Protein AF-A0A250JCF7-F1 (afdb_monomer_lite)

Structure (mmCIF, N/CA/C/O backbone):
data_AF-A0A250JCF7-F1
#
_entry.id   AF-A0A250JCF7-F1
#
loo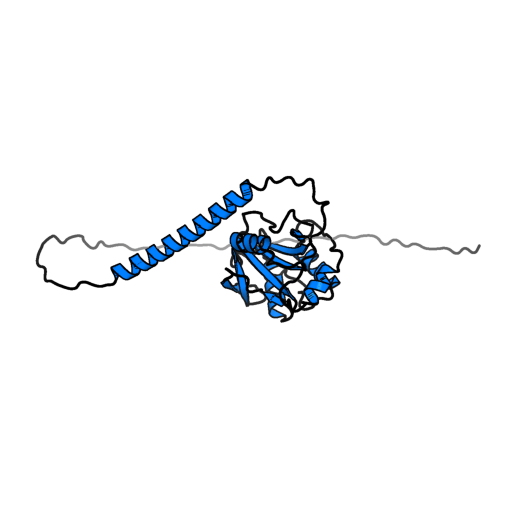p_
_atom_site.group_PDB
_atom_site.id
_atom_site.type_symbol
_atom_site.label_atom_id
_atom_site.label_alt_id
_atom_site.label_comp_id
_atom_site.label_asym_id
_atom_site.label_entity_id
_atom_site.label_seq_id
_atom_site.pdbx_PDB_ins_code
_atom_site.Cartn_x
_atom_site.Cartn_y
_atom_site.Cartn_z
_atom_site.occupancy
_atom_site.B_iso_or_equiv
_atom_site.auth_seq_id
_atom_site.auth_comp_id
_atom_site.auth_asym_id
_atom_site.auth_atom_id
_atom_site.pdbx_PDB_model_num
ATOM 1 N N . MET A 1 1 ? 37.043 -52.535 3.363 1.00 45.44 1 MET A N 1
ATOM 2 C CA . MET A 1 1 ? 38.339 -52.486 2.660 1.00 45.44 1 MET A CA 1
ATOM 3 C C . MET A 1 1 ? 38.102 -52.871 1.211 1.00 45.44 1 MET A C 1
ATOM 5 O O . MET A 1 1 ? 37.826 -54.030 0.955 1.00 45.44 1 MET A O 1
ATOM 9 N N . SER A 1 2 ? 38.122 -51.908 0.294 1.00 44.38 2 SER A N 1
ATOM 10 C CA . SER A 1 2 ? 38.582 -52.119 -1.080 1.00 44.38 2 SER A CA 1
ATOM 11 C C . SER A 1 2 ? 38.851 -50.748 -1.690 1.00 44.38 2 SER A C 1
ATOM 13 O O . SER A 1 2 ? 38.083 -49.809 -1.490 1.00 44.38 2 SER A O 1
ATOM 15 N N . VAL A 1 3 ? 40.012 -50.649 -2.314 1.00 49.66 3 VAL A N 1
ATOM 16 C CA . VAL A 1 3 ? 40.696 -49.454 -2.807 1.00 49.66 3 VAL A CA 1
ATOM 17 C C . VAL A 1 3 ? 40.693 -49.461 -4.336 1.00 49.66 3 VAL A C 1
ATOM 19 O O . VAL A 1 3 ? 40.651 -50.527 -4.942 1.00 49.66 3 VAL A O 1
ATOM 22 N N . GLY A 1 4 ? 40.794 -48.278 -4.943 1.00 37.28 4 GLY A N 1
ATOM 23 C CA . GLY A 1 4 ? 41.033 -48.079 -6.379 1.00 37.28 4 GLY A CA 1
ATOM 24 C C . GLY A 1 4 ? 40.466 -46.725 -6.819 1.00 37.28 4 GLY A C 1
ATOM 25 O O . GLY A 1 4 ? 39.266 -46.630 -7.027 1.00 37.28 4 GLY A O 1
ATOM 26 N N . SER A 1 5 ? 41.160 -45.587 -6.717 1.00 41.28 5 SER A N 1
ATOM 27 C CA . SER A 1 5 ? 42.430 -45.125 -7.319 1.00 41.28 5 SER A CA 1
ATOM 28 C C . SER A 1 5 ? 42.268 -44.462 -8.696 1.00 41.28 5 SER A C 1
ATOM 30 O O . SER A 1 5 ? 41.844 -45.101 -9.651 1.00 41.28 5 SER A O 1
ATOM 32 N N . THR A 1 6 ? 42.778 -43.218 -8.759 1.00 40.53 6 THR A N 1
ATOM 33 C CA . THR A 1 6 ? 43.274 -42.432 -9.921 1.00 40.53 6 THR A CA 1
ATOM 34 C C . THR A 1 6 ? 42.229 -41.877 -10.907 1.00 40.53 6 THR A C 1
ATOM 36 O O . THR A 1 6 ? 41.232 -42.521 -11.171 1.00 40.53 6 THR A O 1
ATOM 39 N N . SER A 1 7 ? 42.342 -40.675 -11.486 1.00 40.56 7 SER A N 1
ATOM 40 C CA . SER A 1 7 ? 43.455 -39.720 -11.622 1.00 40.56 7 SER A CA 1
ATOM 41 C C . SER A 1 7 ? 42.943 -38.316 -11.984 1.00 40.56 7 SER A C 1
ATOM 43 O O . SER A 1 7 ? 41.958 -38.152 -12.696 1.00 40.56 7 SER A O 1
ATOM 45 N N . SER A 1 8 ? 43.702 -37.318 -11.542 1.00 43.53 8 SER A N 1
ATOM 46 C CA . SER A 1 8 ? 43.721 -35.910 -11.946 1.00 43.53 8 SER A CA 1
ATOM 47 C C . SER A 1 8 ? 44.119 -35.678 -13.411 1.00 43.53 8 SER A C 1
ATOM 49 O O . SER A 1 8 ? 44.991 -36.377 -13.922 1.00 43.53 8 SER A O 1
ATOM 51 N N . SER A 1 9 ? 43.628 -34.595 -14.025 1.00 41.66 9 SER A N 1
ATOM 52 C CA . SER A 1 9 ? 44.404 -33.842 -15.021 1.00 41.66 9 SER A CA 1
ATOM 53 C C . SER A 1 9 ? 44.064 -32.346 -15.003 1.00 41.66 9 SER A C 1
ATOM 55 O O . SER A 1 9 ? 42.912 -31.922 -15.006 1.00 41.66 9 SER A O 1
ATOM 57 N N . SER A 1 10 ? 45.139 -31.573 -14.914 1.00 45.44 10 SER A N 1
ATOM 58 C CA . SER A 1 10 ? 45.292 -30.131 -15.071 1.00 45.44 10 SER A CA 1
ATOM 59 C C . SER A 1 10 ? 45.278 -29.722 -16.547 1.00 45.44 10 SER A C 1
ATOM 61 O O . SER A 1 10 ? 45.826 -30.443 -17.378 1.00 45.44 10 SER A O 1
ATOM 63 N N . GLY A 1 11 ? 44.773 -28.526 -16.858 1.00 33.75 11 GLY A N 1
ATOM 64 C CA . GLY A 1 11 ? 44.893 -27.906 -18.180 1.00 33.75 11 GLY A CA 1
ATOM 65 C C . GLY A 1 11 ? 44.927 -26.383 -18.075 1.00 33.75 11 GLY A C 1
ATOM 66 O O . GLY A 1 11 ? 43.972 -25.760 -17.624 1.00 33.75 11 GLY A O 1
ATOM 67 N N . SER A 1 12 ? 46.071 -25.818 -18.444 1.00 35.22 12 SER A N 1
ATOM 68 C CA . SER A 1 12 ? 46.505 -24.438 -18.244 1.00 35.22 12 SER A CA 1
ATOM 69 C C . SER A 1 12 ? 46.069 -23.473 -19.359 1.00 35.22 12 SER A C 1
ATOM 71 O O . SER A 1 12 ? 45.899 -23.879 -20.501 1.00 35.22 12 SER A O 1
ATOM 73 N N . SER A 1 13 ? 46.051 -22.177 -19.012 1.00 38.53 13 SER A N 1
ATOM 74 C CA . SER A 1 13 ? 46.540 -21.016 -19.793 1.00 38.53 13 SER A CA 1
ATOM 75 C C . SER A 1 13 ? 46.025 -20.759 -21.221 1.00 38.53 13 SER A C 1
ATOM 77 O O . SER A 1 13 ? 46.294 -21.526 -22.137 1.00 38.53 13 SER A O 1
ATOM 79 N N . SER A 1 14 ? 45.557 -19.536 -21.494 1.00 36.50 14 SER A N 1
ATOM 80 C CA . SER A 1 14 ? 46.408 -18.480 -22.085 1.00 36.50 14 SER A CA 1
ATOM 81 C C . SER A 1 14 ? 45.616 -17.267 -22.593 1.00 36.50 14 SER A C 1
ATOM 83 O O . SER A 1 14 ? 44.440 -17.320 -22.936 1.00 36.50 14 SER A O 1
ATOM 85 N N . SER A 1 15 ? 46.328 -16.150 -22.559 1.00 39.66 15 SER A N 1
ATOM 86 C CA . SER A 1 15 ? 45.971 -14.762 -22.816 1.00 39.66 15 SER A CA 1
ATOM 87 C C . SER A 1 15 ? 46.014 -14.397 -24.302 1.00 39.66 15 SER A C 1
ATOM 89 O O . SER A 1 15 ? 46.805 -14.968 -25.045 1.00 39.66 15 SER A O 1
ATOM 91 N N . SER A 1 16 ? 45.293 -13.343 -24.701 1.00 39.59 16 SER A N 1
ATOM 92 C CA . SER A 1 16 ? 45.690 -12.317 -25.697 1.00 39.59 16 SER A CA 1
ATOM 93 C C . SER A 1 16 ? 44.461 -11.486 -26.104 1.00 39.59 16 SER A C 1
ATOM 95 O O . SER A 1 16 ? 43.344 -11.969 -26.003 1.00 39.59 16 SER A O 1
ATOM 97 N N . ARG A 1 17 ? 44.522 -10.267 -26.641 1.00 38.97 17 ARG A N 1
ATOM 98 C CA . ARG A 1 17 ? 45.371 -9.064 -26.536 1.00 38.97 17 ARG A CA 1
ATOM 99 C C . ARG A 1 17 ? 44.756 -8.107 -27.580 1.00 38.97 17 ARG A C 1
ATOM 101 O O . ARG A 1 17 ? 44.517 -8.563 -28.689 1.00 38.97 17 ARG A O 1
ATOM 108 N N . SER A 1 18 ? 44.631 -6.810 -27.263 1.00 38.59 18 SER A N 1
ATOM 109 C CA . SER A 1 18 ? 44.656 -5.647 -28.196 1.00 38.59 18 SER A CA 1
ATOM 110 C C . SER A 1 18 ? 43.599 -5.563 -29.327 1.00 38.59 18 SER A C 1
ATOM 112 O O . SER A 1 18 ? 43.385 -6.491 -30.087 1.00 38.59 18 SER A O 1
ATOM 114 N N . SER A 1 19 ? 42.973 -4.418 -29.604 1.00 38.09 19 SER A N 1
ATOM 115 C CA . SER A 1 19 ? 43.649 -3.246 -30.178 1.00 38.09 19 SER A CA 1
ATOM 116 C C . SER A 1 19 ? 42.694 -2.051 -30.359 1.00 38.09 19 SER A C 1
ATOM 118 O O . SER A 1 19 ? 41.476 -2.175 -30.412 1.00 38.09 19 SER A O 1
ATOM 120 N N . SER A 1 20 ? 43.334 -0.890 -30.404 1.00 38.31 20 SER A N 1
ATOM 121 C CA . SER A 1 20 ? 42.888 0.499 -30.506 1.00 38.31 20 SER A CA 1
ATOM 122 C C . SER A 1 20 ? 42.557 0.990 -31.925 1.00 38.31 20 SER A C 1
ATOM 124 O O . SER A 1 20 ? 42.927 0.339 -32.899 1.00 38.31 20 SER A O 1
ATOM 126 N N . SER A 1 21 ? 42.072 2.246 -31.980 1.00 37.22 21 SER A N 1
ATOM 127 C CA . SER A 1 21 ? 42.149 3.273 -33.056 1.00 37.22 21 SER A CA 1
ATOM 128 C C . SER A 1 21 ? 40.811 3.572 -33.755 1.00 37.22 21 SER A C 1
ATOM 130 O O . SER A 1 21 ? 39.986 2.683 -33.880 1.00 37.22 21 SER A O 1
ATOM 132 N N . SER A 1 22 ? 40.503 4.757 -34.292 1.00 39.59 22 SER A N 1
ATOM 133 C CA . SER A 1 22 ? 40.878 6.174 -34.098 1.00 39.59 22 SER A CA 1
ATOM 134 C C . SER A 1 22 ? 40.084 6.989 -35.147 1.00 39.59 22 SER A C 1
ATOM 136 O O . SER A 1 22 ? 39.745 6.426 -36.184 1.00 39.59 22 SER A O 1
ATOM 138 N N . SER A 1 23 ? 39.942 8.309 -34.940 1.00 36.72 23 SER A N 1
ATOM 139 C CA . SER A 1 23 ? 39.652 9.349 -35.966 1.00 36.72 23 SER A CA 1
ATOM 140 C C . SER A 1 23 ? 38.172 9.486 -36.399 1.00 36.72 23 SER A C 1
ATOM 142 O O . SER A 1 23 ? 37.486 8.495 -36.589 1.00 36.72 23 SER A O 1
ATOM 144 N N . SER A 1 24 ? 37.575 10.686 -36.492 1.00 40.56 24 SER A N 1
ATOM 145 C CA . SER A 1 24 ? 37.993 11.789 -37.375 1.00 40.56 24 SER A CA 1
ATOM 146 C C . SER A 1 24 ? 37.543 13.192 -36.921 1.00 40.56 24 SER A C 1
ATOM 148 O O . SER A 1 24 ? 36.503 13.371 -36.293 1.00 40.56 24 SER A O 1
ATOM 150 N N . ARG A 1 25 ? 38.361 14.179 -37.312 1.00 41.50 25 ARG A N 1
ATOM 151 C CA . ARG A 1 25 ? 38.185 15.644 -37.290 1.00 41.50 25 ARG A CA 1
ATOM 152 C C . ARG A 1 25 ? 37.453 16.166 -38.546 1.00 41.50 25 ARG A C 1
ATOM 154 O O . ARG A 1 25 ? 37.553 15.541 -39.596 1.00 41.50 25 ARG A O 1
ATOM 161 N N . GLY A 1 26 ? 36.905 17.384 -38.442 1.00 31.08 26 GLY A N 1
ATOM 162 C CA . GLY A 1 26 ? 36.641 18.380 -39.510 1.00 31.08 26 GLY A CA 1
ATOM 163 C C . GLY A 1 26 ? 35.775 19.519 -38.929 1.00 31.08 26 GLY A C 1
ATOM 164 O O . GLY A 1 26 ? 34.703 19.216 -38.421 1.00 31.08 26 GLY A O 1
ATOM 165 N N . SER A 1 27 ? 36.262 20.747 -38.664 1.00 38.25 27 SER A N 1
ATOM 166 C CA . SER A 1 27 ? 36.562 21.891 -39.575 1.00 38.25 27 SER A CA 1
ATOM 167 C C . SER A 1 27 ? 35.328 22.314 -40.400 1.00 38.25 27 SER A C 1
ATOM 169 O O . SER A 1 27 ? 34.704 21.435 -40.976 1.00 38.25 27 SER A O 1
ATOM 171 N N . SER A 1 28 ? 34.894 23.572 -40.572 1.00 39.16 28 SER A N 1
ATOM 172 C CA . SER A 1 28 ? 35.384 24.934 -40.264 1.00 39.16 28 SER A CA 1
ATOM 173 C C . SER A 1 28 ? 34.351 25.958 -40.818 1.00 39.16 28 SER A C 1
ATOM 175 O O . SER A 1 28 ? 33.746 25.638 -41.832 1.00 39.16 28 SER A O 1
ATOM 177 N N . GLU A 1 29 ? 34.236 27.158 -40.205 1.00 32.94 29 GLU A N 1
ATOM 178 C CA . GLU A 1 29 ? 33.999 28.504 -40.830 1.00 32.94 29 GLU A CA 1
ATOM 179 C C . GLU A 1 29 ? 32.698 28.770 -41.661 1.00 32.94 29 GLU A C 1
ATOM 181 O O . GLU A 1 29 ? 32.141 27.862 -42.250 1.00 32.94 29 GLU A O 1
ATOM 186 N N . SER A 1 30 ? 32.090 29.964 -41.809 1.00 34.94 30 SER A N 1
ATOM 187 C CA . SER A 1 30 ? 32.339 31.366 -41.406 1.00 34.94 30 SER A CA 1
ATOM 188 C C . SER A 1 30 ? 31.127 32.287 -41.760 1.00 34.94 30 SER A C 1
ATOM 190 O O . SER A 1 30 ? 30.356 32.003 -42.669 1.00 34.94 30 SER A O 1
ATOM 192 N N . SER A 1 31 ? 30.993 33.395 -41.004 1.00 33.34 31 SER A N 1
ATOM 193 C CA . SER A 1 31 ? 30.490 34.768 -41.314 1.00 33.34 31 SER A CA 1
ATOM 194 C C . SER A 1 31 ? 29.290 35.058 -42.258 1.00 33.34 31 SER A C 1
ATOM 196 O O . SER A 1 31 ? 29.349 34.768 -43.443 1.00 33.34 31 SER A O 1
ATOM 198 N N . SER A 1 32 ? 28.337 35.918 -41.848 1.00 35.00 32 SER A N 1
ATOM 199 C CA . SER A 1 32 ? 28.430 37.401 -41.949 1.00 35.00 32 SER A CA 1
ATOM 200 C C . SER A 1 32 ? 27.069 38.147 -41.891 1.00 35.00 32 SER A C 1
ATOM 202 O O . SER A 1 32 ? 26.075 37.713 -42.463 1.00 35.00 32 SER A O 1
ATOM 204 N N . SER A 1 33 ? 27.129 39.362 -41.324 1.00 33.59 33 SER A N 1
ATOM 205 C CA . SER A 1 33 ? 26.489 40.620 -41.778 1.00 33.59 33 SER A CA 1
ATOM 206 C C . SER A 1 33 ? 25.037 41.001 -41.417 1.00 33.59 33 SER A C 1
ATOM 208 O O . SER A 1 33 ? 24.092 40.241 -41.583 1.00 33.59 33 SER A O 1
ATOM 210 N N . GLY A 1 34 ? 24.896 42.284 -41.041 1.00 31.67 34 GLY A N 1
ATOM 211 C CA . GLY A 1 34 ? 23.751 43.142 -41.382 1.00 31.67 34 GLY A CA 1
ATOM 212 C C . GLY A 1 34 ? 22.802 43.462 -40.224 1.00 31.67 34 GLY A C 1
ATOM 213 O O . GLY A 1 34 ? 21.903 42.689 -39.939 1.00 31.67 34 GLY A O 1
ATOM 214 N N . SER A 1 35 ? 23.038 44.521 -39.445 1.00 32.97 35 SER A N 1
ATOM 215 C CA . SER A 1 35 ? 22.604 45.915 -39.702 1.00 32.97 35 SER A CA 1
ATOM 216 C C . SER A 1 35 ? 21.173 46.213 -39.237 1.00 32.97 35 SER A C 1
ATOM 218 O O . SER A 1 35 ? 20.217 45.541 -39.599 1.00 32.97 35 SER A O 1
ATOM 220 N N . GLY A 1 36 ? 21.063 47.231 -38.381 1.00 30.19 36 GLY A N 1
ATOM 221 C CA . GLY A 1 36 ? 19.875 47.536 -37.589 1.00 30.19 36 GLY A CA 1
ATOM 222 C C . GLY A 1 36 ? 18.841 48.450 -38.236 1.00 30.19 36 GLY A C 1
ATOM 223 O O . GLY A 1 36 ? 18.967 48.849 -39.387 1.00 30.19 36 GLY A O 1
ATOM 224 N N . SER A 1 37 ? 17.860 48.862 -37.433 1.00 33.69 37 SER A N 1
ATOM 225 C CA . SER A 1 37 ? 17.430 50.261 -37.324 1.00 33.69 37 SER A CA 1
ATOM 226 C C . SER A 1 37 ? 16.367 50.459 -36.247 1.00 33.69 37 SER A C 1
ATOM 228 O O . SER A 1 37 ? 15.513 49.615 -35.996 1.00 33.69 37 SER A O 1
ATOM 230 N N . LYS A 1 38 ? 16.497 51.626 -35.617 1.00 41.69 38 LYS A N 1
ATOM 231 C CA . LYS A 1 38 ? 15.649 52.263 -34.611 1.00 41.69 38 LYS A CA 1
ATOM 232 C C . LYS A 1 38 ? 14.220 52.469 -35.121 1.00 41.69 38 LYS A C 1
ATOM 234 O O . LYS A 1 38 ? 14.057 52.882 -36.264 1.00 41.69 38 LYS A O 1
ATOM 239 N N . ILE A 1 39 ? 13.229 52.355 -34.234 1.00 37.97 39 ILE A N 1
ATOM 240 C CA . ILE A 1 39 ? 11.952 53.077 -34.354 1.00 37.97 39 ILE A CA 1
ATOM 241 C C . ILE A 1 39 ? 11.600 53.721 -33.006 1.00 37.97 39 ILE A C 1
ATOM 243 O O . ILE A 1 39 ? 11.848 53.173 -31.935 1.00 37.97 39 ILE A O 1
ATOM 247 N N . SER A 1 40 ? 11.109 54.947 -33.145 1.00 37.78 40 SER A N 1
ATOM 248 C CA . SER A 1 40 ? 11.064 56.087 -32.241 1.00 37.78 40 SER A CA 1
ATOM 249 C C . SER A 1 40 ? 10.150 55.990 -31.017 1.00 37.78 40 SER A C 1
ATOM 251 O O . SER A 1 40 ? 9.065 55.414 -31.054 1.00 37.78 40 SER A O 1
ATOM 253 N N . GLN A 1 41 ? 10.576 56.696 -29.965 1.00 36.53 41 GLN A N 1
ATOM 254 C CA . GLN A 1 41 ? 9.719 57.296 -28.943 1.00 36.53 41 GLN A CA 1
ATOM 255 C C . GLN A 1 41 ? 9.038 58.553 -29.502 1.00 36.53 41 GLN A C 1
ATOM 257 O O . GLN A 1 41 ? 9.707 59.346 -30.152 1.00 36.53 41 GLN A O 1
ATOM 262 N N . GLU A 1 42 ? 7.746 58.724 -29.211 1.00 36.19 42 GLU A N 1
ATOM 263 C CA . GLU A 1 42 ? 7.079 59.956 -28.733 1.00 36.19 42 GLU A CA 1
ATOM 264 C C . GLU A 1 42 ? 5.569 59.843 -28.986 1.00 36.19 42 GLU A C 1
ATOM 266 O O . GLU A 1 42 ? 5.160 59.730 -30.139 1.00 36.19 42 GLU A O 1
ATOM 271 N N . LYS A 1 43 ? 4.736 59.954 -27.938 1.00 34.88 43 LYS A N 1
ATOM 272 C CA . LYS A 1 43 ? 3.580 60.869 -27.956 1.00 34.88 43 LYS A CA 1
ATOM 273 C C . LYS A 1 43 ? 2.963 61.073 -26.570 1.00 34.88 43 LYS A C 1
ATOM 275 O O . LYS A 1 43 ? 2.822 60.149 -25.775 1.00 34.88 43 LYS A O 1
ATOM 280 N N . SER A 1 44 ? 2.606 62.328 -26.347 1.00 39.75 44 SER A N 1
ATOM 281 C CA . SER A 1 44 ? 2.221 63.006 -25.116 1.00 39.75 44 SER A CA 1
ATOM 282 C C . SER A 1 44 ? 0.780 62.783 -24.623 1.00 39.75 44 SER A C 1
ATOM 284 O O . SER A 1 44 ? -0.091 62.275 -25.322 1.00 39.75 44 SER A O 1
ATOM 286 N N . GLN A 1 45 ? 0.597 63.255 -23.387 1.00 39.94 45 GLN A N 1
ATOM 287 C CA . GLN A 1 45 ? -0.594 63.559 -22.577 1.00 39.94 45 GLN A CA 1
ATOM 288 C C . GLN A 1 45 ? -1.894 63.964 -23.316 1.00 39.94 45 GLN A C 1
ATOM 290 O O . GLN A 1 45 ? -1.841 64.760 -24.247 1.00 39.94 45 GLN A O 1
ATOM 295 N N . ALA A 1 46 ? -3.060 63.543 -22.788 1.00 35.88 46 ALA A N 1
ATOM 296 C CA . ALA A 1 46 ? -4.071 64.399 -22.115 1.00 35.88 46 ALA A CA 1
ATOM 297 C C . ALA A 1 46 ? -5.511 63.804 -22.117 1.00 35.88 46 ALA A C 1
ATOM 299 O O . ALA A 1 46 ? -6.085 63.528 -23.160 1.00 35.88 46 ALA A O 1
ATOM 300 N N . LYS A 1 47 ? -6.066 63.647 -20.901 1.00 36.25 47 LYS A N 1
ATOM 301 C CA . LYS A 1 47 ? -7.419 64.001 -20.393 1.00 36.25 47 LYS A CA 1
ATOM 302 C C . LYS A 1 47 ? -8.642 63.994 -21.350 1.00 36.25 47 LYS A C 1
ATOM 304 O O . LYS A 1 47 ? -8.734 64.862 -22.201 1.00 36.25 47 LYS A O 1
ATOM 309 N N . GLU A 1 48 ? -9.659 63.164 -21.061 1.00 33.44 48 GLU A N 1
ATOM 310 C CA . GLU A 1 48 ? -11.040 63.569 -20.678 1.00 33.44 48 GLU A CA 1
ATOM 311 C C . GLU A 1 48 ? -12.063 62.404 -20.637 1.00 33.44 48 GLU A C 1
ATOM 313 O O . GLU A 1 48 ? -11.989 61.459 -21.414 1.00 33.44 48 GLU A O 1
ATOM 318 N N . LYS A 1 49 ? -13.083 62.598 -19.778 1.00 34.09 49 LYS A N 1
ATOM 319 C CA . LYS A 1 49 ? -14.477 62.094 -19.824 1.00 34.09 49 LYS A CA 1
ATOM 320 C C . LYS A 1 49 ? -14.831 60.653 -19.404 1.00 34.09 49 LYS A C 1
ATOM 322 O O . LYS A 1 49 ? -14.611 59.680 -20.114 1.00 34.09 49 LYS A O 1
ATOM 327 N N . SER A 1 50 ? -15.561 60.575 -18.286 1.00 42.09 50 SER A N 1
ATOM 328 C CA . SER A 1 50 ? -16.451 59.468 -17.892 1.00 42.09 50 SER A CA 1
ATOM 329 C C . SER A 1 50 ? -17.663 59.337 -18.832 1.00 42.09 50 SER A C 1
ATOM 331 O O . SER A 1 50 ? -18.084 60.332 -19.429 1.00 42.09 50 SER A O 1
ATOM 333 N N . PRO A 1 51 ? -18.308 58.155 -18.871 1.00 40.88 51 PRO A N 1
ATOM 334 C CA . PRO A 1 51 ? -19.624 58.036 -18.231 1.00 40.88 51 PRO A CA 1
ATOM 335 C C . PRO A 1 51 ? -19.834 56.716 -17.453 1.00 40.88 51 PRO A C 1
ATOM 337 O O . PRO A 1 51 ? -18.930 55.914 -17.260 1.00 40.88 51 PRO A O 1
ATOM 340 N N . ALA A 1 52 ? -21.036 56.586 -16.895 1.00 39.62 52 ALA A N 1
ATOM 341 C CA . ALA A 1 52 ? -21.421 55.786 -15.741 1.00 39.62 52 ALA A CA 1
ATOM 342 C C . ALA A 1 52 ? -21.656 54.272 -15.958 1.00 39.62 52 ALA A C 1
ATOM 344 O O . ALA A 1 52 ? -21.946 53.826 -17.060 1.00 39.62 52 ALA A O 1
ATOM 345 N N . LYS A 1 53 ? -21.751 53.582 -14.802 1.00 37.09 53 LYS A N 1
ATOM 346 C CA . LYS A 1 53 ? -22.651 52.449 -14.484 1.00 37.09 53 LYS A CA 1
ATOM 347 C C . LYS A 1 53 ? -22.210 51.047 -14.945 1.00 37.09 53 LYS A C 1
ATOM 349 O O . LYS A 1 53 ? -22.396 50.687 -16.090 1.00 37.09 53 LYS A O 1
ATOM 354 N N . GLU A 1 54 ? -21.762 50.226 -13.987 1.00 34.72 54 GLU A N 1
ATOM 355 C CA . GLU A 1 54 ? -22.372 48.920 -13.658 1.00 34.72 54 GLU A CA 1
ATOM 356 C C . GLU A 1 54 ? -21.684 48.278 -12.436 1.00 34.72 54 GLU A C 1
ATOM 358 O O . GLU A 1 54 ? -20.484 48.012 -12.418 1.00 34.72 54 GLU A O 1
ATOM 363 N N . LYS A 1 55 ? -22.458 48.049 -11.367 1.00 44.62 55 LYS A N 1
ATOM 364 C CA . LYS A 1 55 ? -22.047 47.261 -10.197 1.00 44.62 55 LYS A CA 1
ATOM 365 C C . LYS A 1 55 ? -22.050 45.782 -10.593 1.00 44.62 55 LYS A C 1
ATOM 367 O O . LYS A 1 55 ? -23.116 45.189 -10.715 1.00 44.62 55 LYS A O 1
ATOM 372 N N . SER A 1 56 ? -20.876 45.181 -10.753 1.00 42.66 56 SER A N 1
ATOM 373 C CA . SER A 1 56 ? -20.729 43.739 -10.989 1.00 42.66 56 SER A CA 1
ATOM 374 C C . SER A 1 56 ? -20.749 42.956 -9.655 1.00 42.66 56 SER A C 1
ATOM 376 O O . SER A 1 56 ? -19.950 43.268 -8.770 1.00 42.66 56 SER A O 1
ATOM 378 N N . PRO A 1 57 ? -21.570 41.897 -9.491 1.00 44.53 57 PRO A N 1
ATOM 379 C CA . PRO A 1 57 ? -21.701 41.113 -8.248 1.00 44.53 57 PRO A CA 1
ATOM 380 C C . PRO A 1 57 ? -20.591 40.053 -8.049 1.00 44.53 57 PRO A C 1
ATOM 382 O O . PRO A 1 57 ? -20.745 39.095 -7.292 1.00 44.53 57 PRO A O 1
ATOM 385 N N . ALA A 1 58 ? -19.459 40.177 -8.747 1.00 48.81 58 ALA A N 1
ATOM 386 C CA . ALA A 1 58 ? -18.420 39.144 -8.784 1.00 48.81 58 ALA A CA 1
ATOM 387 C C . ALA A 1 58 ? -17.459 39.173 -7.579 1.00 48.81 58 ALA A C 1
ATOM 389 O O . ALA A 1 58 ? -16.866 38.146 -7.247 1.00 48.81 58 ALA A O 1
ATOM 390 N N . LYS A 1 59 ? -17.318 40.317 -6.891 1.00 46.38 59 LYS A N 1
ATOM 391 C CA . LYS A 1 59 ? -16.418 40.437 -5.728 1.00 46.38 59 LYS A CA 1
ATOM 392 C C . LYS A 1 59 ? -16.949 39.729 -4.477 1.00 46.38 59 LYS A C 1
ATOM 394 O O . LYS A 1 59 ? -16.150 39.234 -3.685 1.00 46.38 59 LYS A O 1
ATOM 399 N N . ASP A 1 60 ? -18.265 39.575 -4.348 1.00 46.25 60 ASP A N 1
ATOM 400 C CA . ASP A 1 60 ? -18.860 38.987 -3.143 1.00 46.25 60 ASP A CA 1
ATOM 401 C C . ASP A 1 60 ? -18.716 37.457 -3.100 1.00 46.25 60 ASP A C 1
ATOM 403 O O . ASP A 1 60 ? -18.479 36.885 -2.037 1.00 46.25 60 ASP A O 1
ATOM 407 N N . LYS A 1 61 ? -18.744 36.764 -4.249 1.00 50.00 61 LYS A N 1
ATOM 408 C CA . LYS A 1 61 ? -18.561 35.297 -4.288 1.00 50.00 61 LYS A CA 1
ATOM 409 C C . LYS A 1 61 ? -17.125 34.856 -3.987 1.00 50.00 61 LYS A C 1
ATOM 411 O O . LYS A 1 61 ? -16.933 33.812 -3.363 1.00 50.00 61 LYS A O 1
ATOM 416 N N . ALA A 1 62 ? -16.126 35.638 -4.399 1.00 51.72 62 ALA A N 1
ATOM 417 C CA . ALA A 1 62 ? -14.723 35.346 -4.102 1.00 51.72 62 ALA A CA 1
ATOM 418 C C . ALA A 1 62 ? -14.434 35.481 -2.597 1.00 51.72 62 ALA A C 1
ATOM 420 O O . ALA A 1 62 ? -13.837 34.585 -2.002 1.00 51.72 62 ALA A O 1
ATOM 421 N N . LEU A 1 63 ? -14.967 36.534 -1.966 1.00 52.34 63 LEU A N 1
ATOM 422 C CA . LEU A 1 63 ? -14.790 36.792 -0.537 1.00 52.34 63 LEU A CA 1
ATOM 423 C C . LEU A 1 63 ? -15.488 35.739 0.345 1.00 52.34 63 LEU A C 1
ATOM 425 O O . LEU A 1 63 ? -14.977 35.373 1.402 1.00 52.34 63 LEU A O 1
ATOM 429 N N . VAL A 1 64 ? -16.642 35.212 -0.088 1.00 57.16 64 VAL A N 1
ATOM 430 C CA . VAL A 1 64 ? -17.353 34.135 0.629 1.00 57.16 64 VAL A CA 1
ATOM 431 C C . VAL A 1 64 ? -16.602 32.803 0.530 1.00 57.16 64 VAL A C 1
ATOM 433 O O . VAL A 1 64 ? -16.494 32.092 1.528 1.00 57.16 64 VAL A O 1
ATOM 436 N N . LYS A 1 65 ? -16.030 32.472 -0.637 1.00 55.88 65 LYS A N 1
ATOM 437 C CA . LYS A 1 65 ? -15.254 31.234 -0.821 1.00 55.88 65 LYS A CA 1
ATOM 438 C C . LYS A 1 65 ? -13.943 31.263 -0.030 1.00 55.88 65 LYS A C 1
ATOM 440 O O . LYS A 1 65 ? -13.569 30.258 0.570 1.00 55.88 65 LYS A O 1
ATOM 445 N N . GLU A 1 66 ? -13.292 32.423 0.036 1.00 53.28 66 GLU A N 1
ATOM 446 C CA . GLU A 1 66 ? -12.085 32.626 0.839 1.00 53.28 66 GLU A CA 1
ATOM 447 C C . GLU A 1 66 ? -12.383 32.562 2.346 1.00 53.28 66 GLU A C 1
ATOM 449 O O . GLU A 1 66 ? -11.686 31.862 3.081 1.00 53.28 66 GLU A O 1
ATOM 454 N N . LYS A 1 67 ? -13.483 33.180 2.807 1.00 59.47 67 LYS A N 1
ATOM 455 C CA . LYS A 1 67 ? -13.935 33.067 4.205 1.00 59.47 67 LYS A CA 1
ATOM 456 C C . LYS A 1 67 ? -14.321 31.638 4.592 1.00 59.47 67 LYS A C 1
ATOM 458 O O . LYS A 1 67 ? -13.993 31.216 5.696 1.00 59.47 67 LYS A O 1
ATOM 463 N N . ALA A 1 68 ? -14.962 30.874 3.707 1.00 56.94 68 ALA A N 1
ATOM 464 C CA . ALA A 1 68 ? -15.307 29.474 3.969 1.00 56.94 68 ALA A CA 1
ATOM 465 C C . ALA A 1 68 ? -14.064 28.568 4.047 1.00 56.94 68 ALA A C 1
ATOM 467 O O . ALA A 1 68 ? -13.988 27.685 4.905 1.00 56.94 68 ALA A O 1
ATOM 468 N N . LEU A 1 69 ? -13.060 28.816 3.199 1.00 56.00 69 LEU A N 1
ATOM 469 C CA . LEU A 1 69 ? -11.778 28.110 3.242 1.00 56.00 69 LEU A CA 1
ATOM 470 C C . LEU A 1 69 ? -10.980 28.475 4.504 1.00 56.00 69 LEU A C 1
ATOM 472 O O . LEU A 1 69 ? -10.415 27.594 5.150 1.00 56.00 69 LEU A O 1
ATOM 476 N N . ALA A 1 70 ? -10.975 29.753 4.890 1.00 60.81 70 ALA A N 1
ATOM 477 C CA . ALA A 1 70 ? -10.339 30.224 6.116 1.00 60.81 70 ALA A CA 1
ATOM 478 C C . ALA A 1 70 ? -11.010 29.635 7.365 1.00 60.81 70 ALA A C 1
ATOM 480 O O . ALA A 1 70 ? -10.314 29.140 8.246 1.00 60.81 70 ALA A O 1
ATOM 481 N N . LEU A 1 71 ? -12.347 29.593 7.409 1.00 60.31 71 LEU A N 1
ATOM 482 C CA . LEU A 1 71 ? -13.093 28.980 8.508 1.00 60.31 71 LEU A CA 1
ATOM 483 C C . LEU A 1 71 ? -12.845 27.466 8.578 1.00 60.31 71 LEU A C 1
ATOM 485 O O . LEU A 1 71 ? -12.639 26.932 9.662 1.00 60.31 71 LEU A O 1
ATOM 489 N N . SER A 1 72 ? -12.773 26.781 7.432 1.00 60.81 72 SER A N 1
ATOM 490 C CA . SER A 1 72 ? -12.447 25.347 7.375 1.00 60.81 72 SER A CA 1
ATOM 491 C C . SER A 1 72 ? -11.029 25.064 7.879 1.00 60.81 72 SER A C 1
ATOM 493 O O . SER A 1 72 ? -10.830 24.145 8.669 1.00 60.81 72 SER A O 1
ATOM 495 N N . ARG A 1 73 ? -10.047 25.899 7.508 1.00 63.59 73 ARG A N 1
ATOM 496 C CA . ARG A 1 73 ? -8.674 25.826 8.040 1.00 63.59 73 ARG A CA 1
ATOM 497 C C . ARG A 1 73 ? -8.619 26.127 9.536 1.00 63.59 73 ARG A C 1
ATOM 499 O O . ARG A 1 73 ? -7.866 25.482 10.253 1.00 63.59 73 ARG A O 1
ATOM 506 N N . GLN A 1 74 ? -9.435 27.059 10.022 1.00 59.84 74 GLN A N 1
ATOM 507 C CA . GLN A 1 74 ? -9.496 27.416 11.439 1.00 59.84 74 GLN A CA 1
ATOM 508 C C . GLN A 1 74 ? -10.169 26.319 12.283 1.00 59.84 74 GLN A C 1
ATOM 510 O O . GLN A 1 74 ? -9.739 26.057 13.404 1.00 59.84 74 GLN A O 1
ATOM 515 N N . VAL A 1 75 ? -11.179 25.631 11.739 1.00 58.25 75 VAL A N 1
ATOM 516 C CA . VAL A 1 75 ? -11.803 24.453 12.365 1.00 58.25 75 VAL A CA 1
ATOM 517 C C . VAL A 1 75 ? -10.848 23.256 12.357 1.00 58.25 75 VAL A C 1
ATOM 519 O O . VAL A 1 75 ? -10.746 22.570 13.372 1.00 58.25 75 VAL A O 1
ATOM 522 N N . ALA A 1 76 ? -10.104 23.036 11.268 1.00 50.16 76 ALA A N 1
ATOM 523 C CA . ALA A 1 76 ? -9.068 22.005 11.200 1.00 50.16 76 ALA A CA 1
ATOM 524 C C . ALA A 1 76 ? -7.929 22.275 12.200 1.00 50.16 76 ALA A C 1
ATOM 526 O O . ALA A 1 76 ? -7.580 21.391 12.975 1.00 50.16 76 ALA A O 1
ATOM 527 N N . ALA A 1 77 ? -7.438 23.516 12.282 1.00 48.12 77 ALA A N 1
ATOM 528 C CA . ALA A 1 77 ? -6.414 23.913 13.249 1.00 48.12 77 ALA A CA 1
ATOM 529 C C . ALA A 1 77 ? -6.888 23.751 14.703 1.00 48.12 77 ALA A C 1
ATOM 531 O O . ALA A 1 77 ? -6.168 23.196 15.525 1.00 48.12 77 ALA A O 1
ATOM 532 N N . ARG A 1 78 ? -8.136 24.134 15.020 1.00 53.31 78 ARG A N 1
ATOM 533 C CA . ARG A 1 78 ? -8.706 23.920 16.364 1.00 53.31 78 ARG A CA 1
ATOM 534 C C . ARG A 1 78 ? -8.870 22.441 16.710 1.00 53.31 78 ARG A C 1
ATOM 536 O O . ARG A 1 78 ? -8.710 22.075 17.869 1.00 53.31 78 ARG A O 1
ATOM 543 N N . ARG A 1 79 ? -9.172 21.579 15.733 1.00 52.31 79 ARG A N 1
ATOM 544 C CA . ARG A 1 79 ? -9.198 20.123 15.943 1.00 52.31 79 ARG A CA 1
ATOM 545 C C . ARG A 1 79 ? -7.791 19.563 16.156 1.00 52.31 79 ARG A C 1
ATOM 547 O O . ARG A 1 79 ? -7.616 18.757 17.063 1.00 52.31 79 ARG A O 1
ATOM 554 N N . ALA A 1 80 ? -6.803 20.039 15.402 1.00 45.72 80 ALA A N 1
ATOM 555 C CA . ALA A 1 80 ? -5.403 19.659 15.572 1.00 45.72 80 ALA A CA 1
ATOM 556 C C . ALA A 1 80 ? 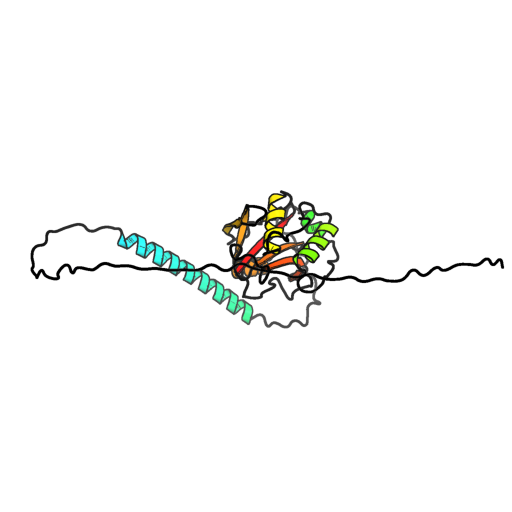-4.844 20.090 16.940 1.00 45.72 80 ALA A C 1
ATOM 558 O O . ALA A 1 80 ? -4.128 19.319 17.575 1.00 45.72 80 ALA A O 1
ATOM 559 N N . ASP A 1 81 ? -5.226 21.264 17.451 1.00 42.88 81 ASP A N 1
ATOM 560 C CA . ASP A 1 81 ? -4.803 21.728 18.777 1.00 42.88 81 ASP A CA 1
ATOM 561 C C . ASP A 1 81 ? -5.480 20.952 19.918 1.00 42.88 81 ASP A C 1
ATOM 563 O O . ASP A 1 81 ? -4.811 20.596 20.885 1.00 42.88 81 ASP A O 1
ATOM 567 N N . VAL A 1 82 ? -6.760 20.578 19.781 1.00 50.28 82 VAL A N 1
ATOM 568 C CA . VAL A 1 82 ? -7.432 19.673 20.738 1.00 50.28 82 VAL A CA 1
ATOM 569 C C . VAL A 1 82 ? -6.781 18.286 20.739 1.00 50.28 82 VAL A C 1
ATOM 571 O O . VAL A 1 82 ? -6.628 17.674 21.794 1.00 50.28 82 VAL A O 1
ATOM 574 N N . VAL A 1 83 ? -6.357 17.783 19.577 1.00 52.84 83 VAL A N 1
ATOM 575 C CA . VAL A 1 83 ? -5.613 16.517 19.469 1.00 52.84 83 VAL A CA 1
ATOM 576 C C . VAL A 1 83 ? -4.215 16.654 20.083 1.00 52.84 83 VAL A C 1
ATOM 578 O O . VAL A 1 83 ? -3.797 15.774 20.835 1.00 52.84 83 VAL A O 1
ATOM 581 N N . ARG A 1 84 ? -3.522 17.776 19.857 1.00 44.28 84 ARG A N 1
ATOM 582 C CA . ARG A 1 84 ? -2.200 18.071 20.429 1.00 44.28 84 ARG A CA 1
ATOM 583 C C . ARG A 1 84 ? -2.245 18.199 21.957 1.00 44.28 84 ARG A C 1
ATOM 585 O O . ARG A 1 84 ? -1.370 17.649 22.615 1.00 44.28 84 ARG A O 1
ATOM 592 N N . GLU A 1 85 ? -3.276 18.824 22.528 1.00 39.84 85 GLU A N 1
ATOM 593 C CA . GLU A 1 85 ? -3.481 18.894 23.987 1.00 39.84 85 GLU A CA 1
ATOM 594 C C . GLU A 1 85 ? -3.813 17.513 24.591 1.00 39.84 85 GLU A C 1
ATOM 596 O O . GLU A 1 85 ? -3.423 17.191 25.716 1.00 39.84 85 GLU A O 1
ATOM 601 N N . LYS A 1 86 ? -4.485 16.644 23.824 1.00 41.22 86 LYS A N 1
ATOM 602 C CA . LYS A 1 86 ? -4.764 15.260 24.236 1.00 41.22 86 LYS A CA 1
ATOM 603 C C . LYS A 1 86 ? -3.513 14.375 24.203 1.00 41.22 86 LYS A C 1
ATOM 605 O O . LYS A 1 86 ? -3.380 13.498 25.051 1.00 41.22 86 LYS A O 1
ATOM 610 N N . LEU A 1 87 ? -2.593 14.638 23.273 1.00 41.78 87 LEU A N 1
ATOM 611 C CA . LEU A 1 87 ? -1.300 13.955 23.143 1.00 41.78 87 LEU A CA 1
ATOM 612 C C . LEU A 1 87 ? -0.267 14.392 24.195 1.00 41.78 87 LEU A C 1
ATOM 614 O O . LEU A 1 87 ? 0.575 13.584 24.572 1.00 41.78 87 LEU A O 1
ATOM 618 N N . THR A 1 88 ? -0.324 15.628 24.702 1.00 45.09 88 THR A N 1
ATOM 619 C CA . THR A 1 88 ? 0.601 16.107 25.750 1.00 45.09 88 THR A CA 1
ATOM 620 C C . THR A 1 88 ? 0.174 15.724 27.169 1.00 45.09 88 THR A C 1
ATOM 622 O O . THR A 1 88 ? 1.018 15.688 28.062 1.00 45.09 88 THR A O 1
ATOM 625 N N . ARG A 1 89 ? -1.105 15.384 27.395 1.00 40.09 89 ARG A N 1
ATOM 626 C CA . ARG A 1 89 ? -1.593 14.838 28.679 1.00 40.09 89 ARG A CA 1
ATOM 627 C C . ARG A 1 89 ? -1.383 13.330 28.838 1.00 40.09 89 ARG A C 1
ATOM 629 O O . ARG A 1 89 ? -1.391 12.845 29.966 1.00 40.09 89 ARG A O 1
ATOM 636 N N . SER A 1 90 ? -1.187 12.587 27.750 1.00 38.75 90 SER A N 1
ATOM 637 C CA . SER A 1 90 ? -0.779 11.181 27.805 1.00 38.75 90 SER A CA 1
ATOM 638 C C . SER A 1 90 ? 0.746 11.096 27.795 1.00 38.75 90 SER A C 1
ATOM 640 O O . SER A 1 90 ? 1.359 10.980 26.734 1.00 38.75 90 SER A O 1
ATOM 642 N N . GLY A 1 91 ? 1.356 11.195 28.978 1.00 31.78 91 GLY A N 1
ATOM 643 C CA . GLY A 1 91 ? 2.780 10.926 29.162 1.00 31.78 91 GLY A CA 1
ATOM 644 C C . GLY A 1 91 ? 3.168 9.606 28.493 1.00 31.78 91 GLY A C 1
ATOM 645 O O . GLY A 1 91 ? 2.575 8.559 28.753 1.00 31.78 91 GLY A O 1
ATOM 646 N N . PHE A 1 92 ? 4.128 9.680 27.575 1.00 37.84 92 PHE A N 1
ATOM 647 C CA . PHE A 1 92 ? 4.732 8.528 26.920 1.00 37.84 92 PHE A CA 1
ATOM 648 C C . PHE A 1 92 ? 5.648 7.816 27.927 1.00 37.84 92 PHE A C 1
ATOM 650 O O . PHE A 1 92 ? 6.848 8.062 27.958 1.00 37.84 92 PHE A O 1
ATOM 657 N N . ASP A 1 93 ? 5.079 6.920 28.733 1.00 31.44 93 ASP A N 1
ATOM 658 C CA . ASP A 1 93 ? 5.831 5.887 29.449 1.00 31.44 93 ASP A CA 1
ATOM 659 C C . ASP A 1 93 ? 5.695 4.563 28.690 1.00 31.44 93 ASP A C 1
ATOM 661 O O . ASP A 1 93 ? 4.722 3.819 28.813 1.00 31.44 93 ASP A O 1
ATOM 665 N N . THR A 1 94 ? 6.696 4.246 27.869 1.00 42.34 94 THR A N 1
ATOM 666 C CA . THR A 1 94 ? 6.789 2.999 27.085 1.00 42.34 94 THR A CA 1
ATOM 667 C C . THR A 1 94 ? 7.240 1.788 27.909 1.00 42.34 94 THR A C 1
ATOM 669 O O . THR A 1 94 ? 7.842 0.861 27.375 1.00 42.34 94 THR A O 1
ATOM 672 N N . ALA A 1 95 ? 6.959 1.761 29.210 1.00 32.22 95 ALA A N 1
ATOM 673 C CA . ALA A 1 95 ? 7.428 0.715 30.113 1.00 32.22 95 ALA A CA 1
ATOM 674 C C . ALA A 1 95 ? 6.294 0.137 30.970 1.00 32.22 95 ALA A C 1
ATOM 676 O O . ALA A 1 95 ? 6.440 0.054 32.179 1.00 32.22 95 ALA A O 1
ATOM 677 N N . SER A 1 96 ? 5.154 -0.237 30.371 1.00 35.09 96 SER A N 1
ATOM 678 C CA . SER A 1 96 ? 4.102 -1.062 31.010 1.00 35.09 96 SER A CA 1
ATOM 679 C C . SER A 1 96 ? 3.037 -1.531 30.002 1.00 35.09 96 SER A C 1
ATOM 681 O O . SER A 1 96 ? 1.845 -1.311 30.190 1.00 35.09 96 SER A O 1
ATOM 683 N N . VAL A 1 97 ? 3.424 -2.206 28.913 1.00 43.34 97 VAL A N 1
ATOM 684 C CA . VAL A 1 97 ? 2.457 -2.966 28.085 1.00 43.34 97 VAL A CA 1
ATOM 685 C C . VAL A 1 97 ? 2.493 -4.436 28.504 1.00 43.34 97 VAL A C 1
ATOM 687 O O . VAL A 1 97 ? 2.861 -5.331 27.753 1.00 43.34 97 VAL A O 1
ATOM 690 N N . ALA A 1 98 ? 2.130 -4.670 29.760 1.00 41.97 98 ALA A N 1
ATOM 691 C CA . ALA A 1 98 ? 1.759 -5.976 30.293 1.00 41.97 98 ALA A CA 1
ATOM 692 C C . ALA A 1 98 ? 0.527 -5.783 31.193 1.00 41.97 98 ALA A C 1
ATOM 694 O O . ALA A 1 98 ? 0.551 -6.028 32.392 1.00 41.97 98 ALA A O 1
ATOM 695 N N . GLY A 1 99 ? -0.542 -5.255 30.597 1.00 29.66 99 GLY A N 1
ATOM 696 C CA . GLY A 1 99 ? -1.868 -5.104 31.196 1.00 29.66 99 GLY A CA 1
ATOM 697 C C . GLY A 1 99 ? -2.927 -5.693 30.259 1.00 29.66 99 GLY A C 1
ATOM 698 O O . GLY A 1 99 ? -2.659 -5.843 29.064 1.00 29.66 99 GLY A O 1
ATOM 699 N N . PRO A 1 100 ? -4.099 -6.099 30.777 1.00 34.44 100 PRO A N 1
ATOM 700 C CA . PRO A 1 100 ? -4.970 -7.071 30.128 1.00 34.44 100 PRO A CA 1
ATOM 701 C C . PRO A 1 100 ? -5.417 -6.604 28.742 1.00 34.44 100 PRO A C 1
ATOM 703 O O . PRO A 1 100 ? -5.949 -5.507 28.566 1.00 34.44 100 PRO A O 1
ATOM 706 N N . ARG A 1 101 ? -5.190 -7.487 27.761 1.00 48.09 101 ARG A N 1
ATOM 707 C CA . ARG A 1 101 ? -5.634 -7.367 26.371 1.00 48.09 101 ARG A CA 1
ATOM 708 C C . ARG A 1 101 ? -7.109 -6.973 26.351 1.00 48.09 101 ARG A C 1
ATOM 710 O O . ARG A 1 101 ? -7.968 -7.808 26.626 1.00 48.09 101 ARG A O 1
ATOM 717 N N . LYS A 1 102 ? -7.417 -5.732 25.963 1.00 32.88 102 LYS A N 1
ATOM 718 C CA . LYS A 1 102 ? -8.744 -5.424 25.428 1.00 32.88 102 LYS A CA 1
ATOM 719 C C . LYS A 1 102 ? -8.864 -6.200 24.124 1.00 32.88 102 LYS A C 1
ATOM 721 O O . LYS A 1 102 ? -8.397 -5.756 23.080 1.00 32.88 102 LYS A O 1
ATOM 726 N N . GLN A 1 103 ? -9.440 -7.396 24.210 1.00 34.78 103 GLN A N 1
ATOM 727 C CA . GLN A 1 103 ? -10.097 -7.996 23.063 1.00 34.78 103 GLN A CA 1
ATOM 728 C C . GLN A 1 103 ? -11.031 -6.923 22.513 1.00 34.78 103 GLN A C 1
ATOM 730 O O . GLN A 1 103 ? -11.872 -6.394 23.242 1.00 34.78 103 GLN A O 1
ATOM 735 N N . PHE A 1 104 ? -10.820 -6.548 21.256 1.00 43.62 104 PHE A N 1
ATOM 736 C CA . PHE A 1 104 ? -11.778 -5.740 20.528 1.00 43.62 104 PHE A CA 1
ATOM 737 C C . PHE A 1 104 ? -13.098 -6.507 20.536 1.00 43.62 104 PHE A C 1
ATOM 739 O O . PHE A 1 104 ? -13.264 -7.508 19.840 1.00 43.62 104 PHE A O 1
ATOM 746 N N . VAL A 1 105 ? -14.022 -6.069 21.387 1.00 34.34 105 VAL A N 1
ATOM 747 C CA . VAL A 1 105 ? -15.412 -6.492 21.311 1.00 34.34 105 VAL A CA 1
ATOM 748 C C . VAL A 1 105 ? -15.964 -5.782 20.082 1.00 34.34 105 VAL A C 1
ATOM 750 O O . VAL A 1 105 ? -16.231 -4.581 20.109 1.00 34.34 105 VAL A O 1
ATOM 753 N N . ASN A 1 106 ? -16.035 -6.523 18.977 1.00 41.31 106 ASN A N 1
ATOM 754 C CA . ASN A 1 106 ? -16.661 -6.107 17.727 1.00 41.31 106 ASN A CA 1
ATOM 755 C C . ASN A 1 106 ? -18.160 -5.871 17.958 1.00 41.31 106 ASN A C 1
ATOM 757 O O . ASN A 1 106 ? -18.984 -6.735 17.670 1.00 41.31 106 ASN A O 1
ATOM 761 N N . ASN A 1 107 ? -18.530 -4.695 18.455 1.00 36.78 107 ASN A N 1
ATOM 762 C CA . ASN A 1 107 ? -19.912 -4.236 18.418 1.00 36.78 107 ASN A CA 1
ATOM 763 C C . ASN A 1 107 ? -20.136 -3.469 17.114 1.00 36.78 107 ASN A C 1
ATOM 765 O O . ASN A 1 107 ? -19.989 -2.252 17.059 1.00 36.78 107 ASN A O 1
ATOM 769 N N . GLY A 1 108 ? -20.464 -4.219 16.060 1.00 31.50 108 GLY A N 1
ATOM 770 C CA . GLY A 1 108 ? -20.890 -3.671 14.773 1.00 31.50 108 GLY A CA 1
ATOM 771 C C . GLY A 1 108 ? -20.441 -4.506 13.580 1.00 31.50 108 GLY A C 1
ATOM 772 O O . GLY A 1 108 ? -19.546 -4.083 12.865 1.00 31.50 108 GLY A O 1
ATOM 773 N N . GLY A 1 109 ? -21.048 -5.683 13.382 1.00 35.88 109 GLY A N 1
ATOM 774 C CA . GLY A 1 109 ? -21.177 -6.375 12.087 1.00 35.88 109 GLY A CA 1
ATOM 775 C C . GLY A 1 109 ? -20.037 -6.242 11.067 1.00 35.88 109 GLY A C 1
ATOM 776 O O . GLY A 1 109 ? -20.308 -5.985 9.896 1.00 35.88 109 GLY A O 1
ATOM 777 N N . THR A 1 110 ? -18.775 -6.412 11.466 1.00 47.19 110 THR A N 1
ATOM 778 C CA . THR A 1 110 ? -17.655 -6.448 10.526 1.00 47.19 110 THR A CA 1
ATOM 779 C C . THR A 1 110 ? -17.725 -7.754 9.754 1.00 47.19 110 THR A C 1
ATOM 781 O O . THR A 1 110 ? -17.447 -8.831 10.282 1.00 47.19 110 THR A O 1
ATOM 784 N N . GLN A 1 111 ? -18.118 -7.659 8.487 1.00 53.72 111 GLN A N 1
ATOM 785 C CA . GLN A 1 111 ? -17.918 -8.711 7.504 1.00 53.72 111 GLN A CA 1
ATOM 786 C C . GLN A 1 111 ? -16.453 -9.164 7.610 1.00 53.72 111 GLN A C 1
ATOM 788 O O . GLN A 1 111 ? -15.542 -8.387 7.314 1.00 53.72 111 GLN A O 1
ATOM 793 N N . ARG A 1 112 ? -16.219 -10.377 8.134 1.00 79.75 112 ARG A N 1
ATOM 794 C CA . ARG A 1 112 ? -14.867 -10.933 8.278 1.00 79.75 112 ARG A CA 1
ATOM 795 C C . ARG A 1 112 ? -14.183 -10.879 6.918 1.00 79.75 112 ARG A C 1
ATOM 797 O O . ARG A 1 112 ? -14.769 -11.315 5.930 1.00 79.75 112 ARG A O 1
ATOM 804 N N . ASN A 1 113 ? -12.969 -10.342 6.877 1.00 88.81 113 ASN A N 1
ATOM 805 C CA . ASN A 1 113 ? -12.136 -10.349 5.685 1.00 88.81 113 ASN A CA 1
ATOM 806 C C . ASN A 1 113 ? -11.120 -11.495 5.828 1.00 88.81 113 ASN A C 1
ATOM 808 O O . ASN A 1 113 ? -10.155 -11.338 6.581 1.00 88.81 113 ASN A O 1
ATOM 812 N N . PRO A 1 114 ? -11.304 -12.627 5.121 1.00 92.38 114 PRO A N 1
ATOM 813 C CA . PRO A 1 114 ? -10.436 -13.792 5.276 1.00 92.38 114 PRO A CA 1
ATOM 814 C C . PRO A 1 114 ? -8.971 -13.500 4.946 1.00 92.38 114 PRO A C 1
ATOM 816 O O . PRO A 1 114 ? -8.079 -14.115 5.520 1.00 92.38 114 PRO A O 1
ATOM 819 N N . GLY A 1 115 ? -8.707 -12.552 4.041 1.00 94.50 115 GLY A N 1
ATOM 820 C CA . GLY A 1 115 ? -7.345 -12.163 3.699 1.00 94.50 115 GLY A CA 1
ATOM 821 C C . GLY A 1 115 ? -6.653 -11.392 4.825 1.00 94.50 115 GLY A C 1
ATOM 822 O O . GLY A 1 115 ? -5.485 -11.657 5.100 1.00 94.50 115 GLY A O 1
ATOM 823 N N . LEU A 1 116 ? -7.361 -10.495 5.527 1.00 95.25 116 LEU A N 1
ATOM 824 C CA . LEU A 1 116 ? -6.821 -9.845 6.732 1.00 95.25 116 LEU A CA 1
ATOM 825 C C . LEU A 1 116 ? -6.541 -10.881 7.829 1.00 95.25 116 LEU A C 1
ATOM 827 O O . LEU A 1 116 ? -5.464 -10.869 8.423 1.00 95.25 116 LEU A O 1
ATOM 831 N N . ASP A 1 117 ? -7.467 -11.820 8.043 1.00 94.38 117 ASP A N 1
ATOM 832 C CA . ASP A 1 117 ? -7.307 -12.902 9.021 1.00 94.38 117 ASP A CA 1
ATOM 833 C C . ASP A 1 117 ? -6.100 -13.799 8.687 1.00 94.38 117 ASP A C 1
ATOM 835 O O . ASP A 1 117 ? -5.306 -14.126 9.573 1.00 94.38 117 ASP A O 1
ATOM 839 N N . ALA A 1 118 ? -5.903 -14.139 7.407 1.00 95.38 118 ALA A N 1
ATOM 840 C CA . ALA A 1 118 ? -4.766 -14.934 6.942 1.00 95.38 118 ALA A CA 1
ATOM 841 C C . ALA A 1 118 ? -3.424 -14.231 7.192 1.00 95.38 118 ALA A C 1
ATOM 843 O O . ALA A 1 118 ? -2.480 -14.855 7.677 1.00 95.38 118 ALA A O 1
ATOM 844 N N . ILE A 1 119 ? -3.339 -12.922 6.925 1.00 95.25 119 ILE A N 1
ATOM 845 C CA . ILE A 1 119 ? -2.146 -12.133 7.257 1.00 95.25 119 ILE A CA 1
ATOM 846 C C . ILE A 1 119 ? -1.933 -12.142 8.773 1.00 95.25 119 IL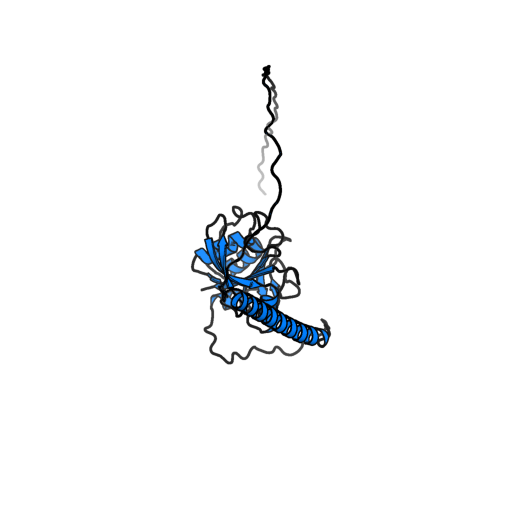E A C 1
ATOM 848 O O . ILE A 1 119 ? -0.817 -12.386 9.233 1.00 95.25 119 ILE A O 1
ATOM 852 N N . ASN A 1 120 ? -2.986 -11.909 9.559 1.00 93.50 120 ASN A N 1
ATOM 853 C CA . ASN A 1 120 ? -2.920 -11.821 11.020 1.00 93.50 120 ASN A CA 1
ATOM 854 C C . ASN A 1 120 ? -2.488 -13.123 11.694 1.00 93.50 120 ASN A C 1
ATOM 856 O O . ASN A 1 120 ? -1.770 -13.078 12.692 1.00 93.50 120 ASN A O 1
ATOM 860 N N . ALA A 1 121 ? -2.843 -14.272 11.123 1.00 93.44 121 ALA A N 1
ATOM 861 C CA . ALA A 1 121 ? -2.415 -15.578 11.611 1.00 93.44 121 ALA A CA 1
ATOM 862 C C . ALA A 1 121 ? -0.915 -15.857 11.386 1.00 93.44 121 ALA A C 1
ATOM 864 O O . ALA A 1 121 ? -0.351 -16.742 12.032 1.00 93.44 121 ALA A O 1
ATOM 865 N N . LEU A 1 122 ? -0.244 -15.123 10.490 1.00 95.12 122 LEU A N 1
ATOM 866 C CA . LEU A 1 122 ? 1.177 -15.329 10.234 1.00 95.12 122 LEU A CA 1
ATOM 867 C C . LEU A 1 122 ? 2.075 -14.744 11.320 1.00 95.12 122 LEU A C 1
ATOM 869 O O . LEU A 1 122 ? 1.924 -13.595 11.741 1.00 95.12 122 LEU A O 1
ATOM 873 N N . ASN A 1 123 ? 3.148 -15.484 11.595 1.00 96.06 123 ASN A N 1
ATOM 874 C CA . ASN A 1 123 ? 4.384 -14.922 12.121 1.00 96.06 123 ASN A CA 1
ATOM 875 C C . ASN A 1 123 ? 5.119 -14.194 10.986 1.00 96.06 123 ASN A C 1
ATOM 877 O O . ASN A 1 123 ? 5.667 -14.834 10.074 1.00 96.06 123 ASN A O 1
ATOM 881 N N . LEU A 1 124 ? 5.089 -12.858 11.024 1.00 97.25 124 LEU A N 1
ATOM 882 C CA . LEU A 1 124 ? 5.776 -12.018 10.046 1.00 97.25 124 LEU A CA 1
ATOM 883 C C . LEU A 1 124 ? 7.290 -12.222 10.149 1.00 97.25 124 LEU A C 1
ATOM 885 O O . LEU A 1 124 ? 7.862 -12.218 11.237 1.00 97.25 124 LEU A O 1
ATOM 889 N N . GLN A 1 125 ? 7.928 -12.422 9.001 1.00 98.06 125 GLN A N 1
ATOM 890 C CA . GLN A 1 125 ? 9.373 -12.575 8.892 1.00 98.06 125 GLN A CA 1
ATOM 891 C C . GLN A 1 125 ? 9.994 -11.245 8.495 1.00 98.06 125 GLN A C 1
ATOM 893 O O . GLN A 1 125 ? 9.530 -10.603 7.550 1.00 98.06 125 GLN A O 1
ATOM 898 N N . GLY A 1 126 ? 11.025 -10.843 9.238 1.00 97.31 126 GLY A N 1
ATOM 899 C CA . GLY A 1 126 ? 11.819 -9.666 8.912 1.00 97.31 126 GLY A CA 1
ATOM 900 C C . GLY A 1 126 ? 12.664 -9.886 7.663 1.00 97.31 126 GLY A C 1
ATOM 901 O O . GLY A 1 126 ? 12.791 -11.003 7.160 1.00 97.31 126 GLY A O 1
ATOM 902 N N . GLY A 1 127 ? 13.253 -8.806 7.174 1.00 96.75 127 GLY A N 1
ATOM 903 C CA . GLY A 1 127 ? 14.181 -8.843 6.057 1.00 96.75 127 GLY A CA 1
ATOM 904 C C . GLY A 1 127 ? 15.244 -7.766 6.179 1.00 96.75 127 GLY A C 1
ATOM 905 O O . GLY A 1 127 ? 15.233 -6.958 7.105 1.00 96.75 127 GLY A O 1
ATOM 906 N N . GLU A 1 128 ? 16.156 -7.761 5.212 1.00 96.69 128 GLU A N 1
ATOM 907 C CA . GLU A 1 128 ? 17.268 -6.810 5.167 1.00 96.69 128 GLU A CA 1
ATOM 908 C C . GLU A 1 128 ? 16.802 -5.344 5.204 1.00 96.69 128 GLU A C 1
ATOM 910 O O . GLU A 1 128 ? 15.711 -5.028 4.702 1.00 96.69 128 GLU A O 1
ATOM 915 N N . PRO A 1 129 ? 17.632 -4.420 5.717 1.00 93.44 129 PRO A N 1
ATOM 916 C CA . PRO A 1 129 ? 17.382 -2.991 5.595 1.00 93.44 129 PRO A CA 1
ATOM 917 C C . PRO A 1 129 ? 17.024 -2.588 4.158 1.00 93.44 129 PRO A C 1
ATOM 919 O O . PRO A 1 129 ? 17.567 -3.119 3.189 1.00 93.44 129 PRO A O 1
ATOM 922 N N . HIS A 1 130 ? 16.087 -1.647 4.019 1.00 89.50 130 HIS A N 1
ATOM 923 C CA . HIS A 1 130 ? 15.610 -1.132 2.725 1.00 89.50 130 HIS A CA 1
ATOM 924 C C . HIS A 1 130 ? 14.906 -2.162 1.822 1.00 89.50 130 HIS A C 1
ATOM 926 O O . HIS A 1 130 ? 14.720 -1.920 0.632 1.00 89.50 130 HIS A O 1
ATOM 932 N N . SER A 1 131 ? 14.453 -3.296 2.369 1.00 95.12 131 SER A N 1
ATOM 933 C CA . SER A 1 131 ? 13.760 -4.342 1.603 1.00 95.12 131 SER A CA 1
ATOM 934 C C . SER A 1 131 ? 12.234 -4.358 1.784 1.00 95.12 131 SER A C 1
ATOM 936 O O . SER A 1 131 ? 11.609 -5.406 1.622 1.00 95.12 131 SER A O 1
ATOM 938 N N . CYS A 1 132 ? 11.613 -3.217 2.108 1.00 95.56 132 CYS A N 1
ATOM 939 C CA . CYS A 1 132 ? 10.195 -3.115 2.490 1.00 95.56 132 CYS A CA 1
ATOM 940 C C . CYS A 1 132 ? 9.222 -3.797 1.511 1.00 95.56 132 CYS A C 1
ATOM 942 O O . CYS A 1 132 ? 8.389 -4.595 1.938 1.00 95.56 132 CYS A O 1
ATOM 944 N N . VAL A 1 133 ? 9.375 -3.570 0.202 1.00 97.19 133 VAL A N 1
ATOM 945 C CA . VAL A 1 133 ? 8.557 -4.209 -0.846 1.00 97.19 133 VAL A CA 1
ATOM 946 C C . VAL A 1 133 ? 8.763 -5.722 -0.867 1.00 97.19 133 VAL A C 1
ATOM 948 O O . VAL A 1 133 ? 7.797 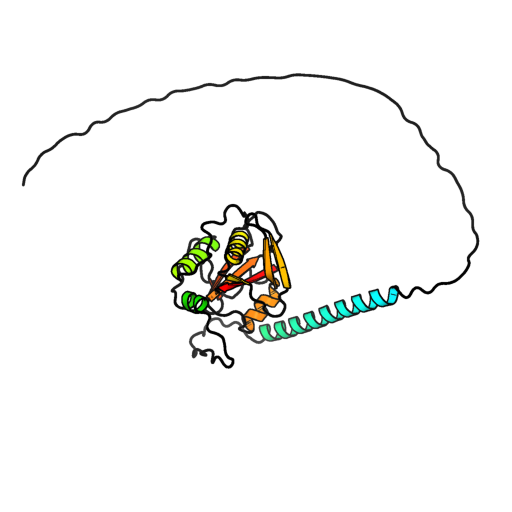-6.483 -0.817 1.00 97.19 133 VAL A O 1
ATOM 951 N N . ARG A 1 134 ? 10.022 -6.179 -0.897 1.00 97.25 134 ARG A N 1
ATOM 952 C CA . ARG A 1 134 ? 10.362 -7.610 -0.945 1.00 97.25 134 ARG A CA 1
ATOM 953 C C . ARG A 1 134 ? 9.828 -8.345 0.283 1.00 97.25 134 ARG A C 1
ATOM 955 O O . ARG A 1 134 ? 9.224 -9.406 0.138 1.00 97.25 134 ARG A O 1
ATOM 962 N N . THR A 1 135 ? 10.040 -7.780 1.467 1.00 98.00 135 THR A N 1
ATOM 963 C CA . THR A 1 135 ? 9.657 -8.397 2.740 1.00 98.00 135 THR A CA 1
ATOM 964 C C . THR A 1 135 ? 8.147 -8.392 2.933 1.00 98.00 135 THR A C 1
ATOM 966 O O . THR A 1 135 ? 7.578 -9.432 3.268 1.00 98.00 135 THR A O 1
ATOM 969 N N . THR A 1 136 ? 7.471 -7.280 2.629 1.00 98.25 136 THR A N 1
ATOM 970 C CA . THR A 1 136 ? 6.003 -7.224 2.652 1.00 98.25 136 THR A CA 1
ATOM 971 C C . THR A 1 136 ? 5.422 -8.257 1.697 1.00 98.25 136 THR A C 1
ATOM 973 O O . THR A 1 136 ? 4.661 -9.122 2.121 1.00 98.25 136 THR A O 1
ATOM 976 N N . ARG A 1 137 ? 5.851 -8.255 0.430 1.00 98.12 137 ARG A N 1
ATOM 977 C CA . ARG A 1 137 ? 5.376 -9.215 -0.571 1.00 98.12 137 ARG A CA 1
ATOM 978 C C . ARG A 1 137 ? 5.588 -10.667 -0.140 1.00 98.12 137 ARG A C 1
ATOM 980 O O . ARG A 1 137 ? 4.661 -11.456 -0.272 1.00 98.12 137 ARG A O 1
ATOM 987 N N . SER A 1 138 ? 6.765 -11.014 0.383 1.00 98.19 138 SER A N 1
ATOM 988 C CA . SER A 1 138 ? 7.061 -12.376 0.854 1.00 98.19 138 SER A CA 1
ATOM 989 C C . SER A 1 138 ? 6.097 -12.816 1.961 1.00 98.19 138 SER A C 1
ATOM 991 O O . SER A 1 138 ? 5.543 -13.913 1.914 1.00 98.19 138 SER A O 1
ATOM 993 N N . ASN A 1 139 ? 5.811 -11.938 2.926 1.00 98.50 139 ASN A N 1
ATOM 994 C CA . ASN A 1 139 ? 4.834 -12.233 3.973 1.00 98.50 139 ASN A CA 1
ATOM 995 C C . ASN A 1 139 ? 3.407 -12.378 3.419 1.00 98.50 139 ASN A C 1
ATOM 997 O O . ASN A 1 139 ? 2.705 -13.307 3.807 1.00 98.50 139 ASN A O 1
ATOM 1001 N N . LEU A 1 140 ? 2.991 -11.533 2.472 1.00 98.38 140 LEU A N 1
ATOM 1002 C CA . LEU A 1 140 ? 1.679 -11.661 1.824 1.00 98.38 140 LEU A CA 1
ATOM 1003 C C . LEU A 1 140 ? 1.568 -12.956 0.991 1.00 98.38 140 LEU A C 1
ATOM 1005 O O . LEU A 1 140 ? 0.524 -13.604 1.001 1.00 98.38 140 LEU A O 1
ATOM 1009 N N . GLN A 1 141 ? 2.648 -13.384 0.328 1.00 98.00 141 GLN A N 1
ATOM 1010 C CA . GLN A 1 141 ? 2.711 -14.670 -0.382 1.00 98.00 141 GLN A CA 1
ATOM 1011 C C . GLN A 1 141 ? 2.602 -15.852 0.585 1.00 98.00 141 GLN A C 1
ATOM 1013 O O . GLN A 1 141 ? 1.846 -16.786 0.329 1.00 98.00 141 GLN A O 1
ATOM 1018 N N . ARG A 1 142 ? 3.299 -15.795 1.728 1.00 98.00 142 ARG A N 1
ATOM 1019 C CA . ARG A 1 142 ? 3.183 -16.798 2.801 1.00 98.00 142 ARG A CA 1
ATOM 1020 C C . ARG A 1 142 ? 1.770 -16.871 3.386 1.00 98.00 142 ARG A C 1
ATOM 1022 O O . ARG A 1 142 ? 1.390 -17.927 3.878 1.00 98.00 142 ARG A O 1
ATOM 1029 N N . ALA A 1 143 ? 0.994 -15.787 3.309 1.00 97.38 143 ALA A N 1
ATOM 1030 C CA . ALA A 1 143 ? -0.415 -15.755 3.716 1.00 97.38 143 ALA A CA 1
ATOM 1031 C C . ALA A 1 143 ? -1.349 -16.347 2.646 1.00 97.38 143 ALA A C 1
ATOM 1033 O O . ALA A 1 143 ? -2.560 -16.381 2.845 1.00 97.38 143 ALA A O 1
ATOM 1034 N N . GLY A 1 144 ? -0.812 -16.794 1.505 1.00 97.56 144 GLY A N 1
ATOM 1035 C CA . GLY A 1 144 ? -1.590 -17.346 0.398 1.00 97.56 144 GLY A CA 1
ATOM 1036 C C . GLY A 1 144 ? -2.338 -16.294 -0.422 1.00 97.56 144 GLY A C 1
ATOM 1037 O O . GLY A 1 144 ? -3.275 -16.638 -1.145 1.00 97.56 144 GLY A O 1
ATOM 1038 N N . LEU A 1 145 ? -1.959 -15.015 -0.322 1.00 97.88 145 LEU A N 1
ATOM 1039 C CA . LEU A 1 145 ? -2.656 -13.943 -1.027 1.00 97.88 145 LEU A CA 1
ATOM 1040 C C . LEU A 1 145 ? -2.257 -13.860 -2.498 1.00 97.88 145 LEU A C 1
ATOM 1042 O O . LEU A 1 145 ? -1.106 -14.076 -2.883 1.00 97.88 145 LEU A O 1
ATOM 1046 N N . LYS A 1 146 ? -3.245 -13.510 -3.321 1.00 97.25 146 LYS A N 1
ATOM 1047 C CA . LYS A 1 146 ? -3.127 -13.385 -4.776 1.00 97.25 146 LYS A CA 1
ATOM 1048 C C . LYS A 1 146 ? -2.924 -11.928 -5.191 1.00 97.25 146 LYS A C 1
ATOM 1050 O O . LYS A 1 146 ? -2.984 -11.018 -4.366 1.00 97.25 146 LYS A O 1
ATOM 1055 N N . GLY A 1 147 ? -2.658 -11.709 -6.479 1.00 97.00 147 GLY A N 1
ATOM 1056 C CA . GLY A 1 147 ? -2.504 -10.361 -7.037 1.00 97.00 147 GLY A CA 1
ATOM 1057 C C . GLY A 1 147 ? -1.221 -9.642 -6.619 1.00 97.00 147 GLY A C 1
ATOM 1058 O O . GLY A 1 147 ? -1.146 -8.420 -6.675 1.00 97.00 147 GLY A O 1
ATOM 1059 N N . LEU A 1 148 ? -0.214 -10.391 -6.166 1.00 98.12 148 LEU A N 1
ATOM 1060 C CA . LEU A 1 148 ? 1.077 -9.847 -5.761 1.00 98.12 148 LEU A CA 1
ATOM 1061 C C . LEU A 1 148 ? 2.038 -9.832 -6.960 1.00 98.12 148 LEU A C 1
ATOM 1063 O O . LEU A 1 148 ? 2.179 -10.857 -7.630 1.00 98.12 148 LEU A O 1
ATOM 1067 N N . PRO A 1 149 ? 2.739 -8.719 -7.224 1.00 97.00 149 PRO A N 1
ATOM 1068 C CA . PRO A 1 149 ? 3.599 -8.607 -8.396 1.00 97.00 149 PRO A CA 1
ATOM 1069 C C . PRO A 1 149 ? 4.897 -9.410 -8.250 1.00 97.00 149 PRO A C 1
ATOM 1071 O O . PRO A 1 149 ? 5.527 -9.410 -7.190 1.00 97.00 149 PRO A O 1
ATOM 1074 N N . ALA A 1 150 ? 5.370 -10.025 -9.338 1.00 92.06 150 ALA A N 1
ATOM 1075 C CA . ALA A 1 150 ? 6.657 -10.733 -9.368 1.00 92.06 150 ALA A CA 1
ATOM 1076 C C . ALA A 1 150 ? 7.868 -9.783 -9.232 1.00 92.06 150 ALA A C 1
ATOM 1078 O O . ALA A 1 150 ? 8.914 -10.171 -8.705 1.00 92.06 150 ALA A O 1
ATOM 1079 N N . GLY A 1 151 ? 7.710 -8.504 -9.584 1.00 93.19 151 GLY A N 1
ATOM 1080 C CA . GLY A 1 151 ? 8.719 -7.456 -9.421 1.00 93.19 151 GLY A CA 1
ATOM 1081 C C . GLY A 1 151 ? 8.132 -6.055 -9.593 1.00 93.19 151 GLY A C 1
ATOM 1082 O O . GLY A 1 151 ? 7.004 -5.901 -10.053 1.00 93.19 151 GLY A O 1
ATOM 1083 N N . THR A 1 152 ? 8.897 -5.038 -9.198 1.00 94.50 152 THR A N 1
ATOM 1084 C CA . THR A 1 152 ? 8.483 -3.625 -9.281 1.00 94.50 152 THR A CA 1
ATOM 1085 C C . THR A 1 152 ? 9.512 -2.726 -9.959 1.00 94.50 152 THR A C 1
ATOM 1087 O O . THR A 1 152 ? 9.227 -1.557 -10.161 1.00 94.50 152 THR A O 1
ATOM 1090 N N . ASN A 1 153 ? 10.628 -3.281 -10.438 1.00 91.44 153 ASN A N 1
ATOM 1091 C CA . ASN A 1 153 ? 11.817 -2.547 -10.893 1.00 91.44 153 ASN A CA 1
ATOM 1092 C C . ASN A 1 153 ? 11.584 -1.514 -12.010 1.00 91.44 153 ASN A C 1
ATOM 1094 O O . ASN A 1 153 ? 12.354 -0.567 -12.108 1.00 91.44 153 ASN A O 1
ATOM 1098 N N . ALA A 1 154 ? 10.567 -1.692 -12.865 1.00 91.19 154 ALA A N 1
ATOM 1099 C CA . ALA A 1 154 ? 10.236 -0.703 -13.894 1.00 91.19 154 ALA A CA 1
ATOM 1100 C C . ALA A 1 154 ? 9.720 0.619 -13.301 1.00 91.19 154 ALA A C 1
ATOM 1102 O O . ALA A 1 154 ? 9.842 1.657 -13.941 1.00 91.19 154 ALA A O 1
ATOM 1103 N N . ASP A 1 155 ? 9.175 0.589 -12.080 1.00 91.62 155 ASP A N 1
ATOM 1104 C CA . ASP A 1 155 ? 8.858 1.782 -11.312 1.00 91.62 155 ASP A CA 1
ATOM 1105 C C . ASP A 1 155 ? 9.980 2.040 -10.317 1.00 91.62 155 ASP A C 1
ATOM 1107 O O . ASP A 1 155 ? 10.145 1.325 -9.325 1.00 91.62 155 ASP A O 1
ATOM 1111 N N . GLY A 1 156 ? 10.754 3.088 -10.571 1.00 88.25 156 GLY A N 1
ATOM 1112 C CA . GLY A 1 156 ? 11.821 3.435 -9.658 1.00 88.25 156 GLY A CA 1
ATOM 1113 C C . GLY A 1 156 ? 11.306 3.884 -8.283 1.00 88.25 156 GLY A C 1
ATOM 1114 O O . GLY A 1 156 ? 12.081 3.810 -7.336 1.00 88.25 156 GLY A O 1
ATOM 1115 N N . ASN A 1 157 ? 10.007 4.193 -8.117 1.00 92.56 157 ASN A N 1
ATOM 1116 C CA . ASN A 1 157 ? 9.290 4.134 -6.838 1.00 92.56 157 ASN A CA 1
ATOM 1117 C C . ASN A 1 157 ? 8.657 2.738 -6.649 1.00 92.56 157 ASN A C 1
ATOM 1119 O O . ASN A 1 157 ? 7.496 2.493 -6.982 1.00 92.56 157 ASN A O 1
ATOM 1123 N N . ASN A 1 158 ? 9.430 1.800 -6.096 1.00 94.06 158 ASN A N 1
ATOM 1124 C CA . ASN A 1 158 ? 9.020 0.398 -5.989 1.00 94.06 158 ASN A CA 1
ATOM 1125 C C . ASN A 1 158 ? 7.714 0.184 -5.187 1.00 94.06 158 ASN A C 1
ATOM 1127 O O . ASN A 1 158 ? 6.880 -0.605 -5.638 1.00 94.06 158 ASN A O 1
ATOM 1131 N N . PRO A 1 159 ? 7.477 0.858 -4.039 1.00 96.38 159 PRO A N 1
ATOM 1132 C CA . PRO A 1 159 ? 6.189 0.785 -3.345 1.00 96.38 159 PRO A CA 1
ATOM 1133 C C . PRO A 1 159 ? 5.004 1.236 -4.204 1.00 96.38 159 PRO A C 1
ATOM 1135 O O . PRO A 1 159 ? 3.982 0.550 -4.211 1.00 96.38 159 PRO A O 1
ATOM 1138 N N . ARG A 1 160 ? 5.141 2.322 -4.981 1.00 96.62 160 ARG A N 1
ATOM 1139 C CA . ARG A 1 160 ? 4.102 2.752 -5.933 1.00 96.62 160 ARG A CA 1
ATOM 1140 C C . ARG A 1 160 ? 3.840 1.675 -6.982 1.00 96.62 160 ARG A C 1
ATOM 1142 O O . ARG A 1 160 ? 2.690 1.293 -7.188 1.00 96.62 160 ARG A O 1
ATOM 1149 N N . GLY A 1 161 ? 4.897 1.126 -7.577 1.00 96.06 161 GLY A N 1
ATOM 1150 C CA . GLY A 1 161 ? 4.782 0.039 -8.548 1.00 96.06 161 GLY A CA 1
ATOM 1151 C C . GLY A 1 161 ? 4.113 -1.216 -7.976 1.00 96.06 161 GLY A C 1
ATOM 1152 O O . GLY A 1 161 ? 3.352 -1.879 -8.680 1.00 96.06 161 GLY A O 1
ATOM 1153 N N . MET A 1 162 ? 4.353 -1.538 -6.698 1.00 98.00 162 MET A N 1
ATOM 1154 C CA . MET A 1 162 ? 3.666 -2.637 -6.009 1.00 98.00 162 MET A CA 1
ATOM 1155 C C . MET A 1 162 ? 2.176 -2.339 -5.832 1.00 98.00 162 MET A C 1
ATOM 1157 O O . MET A 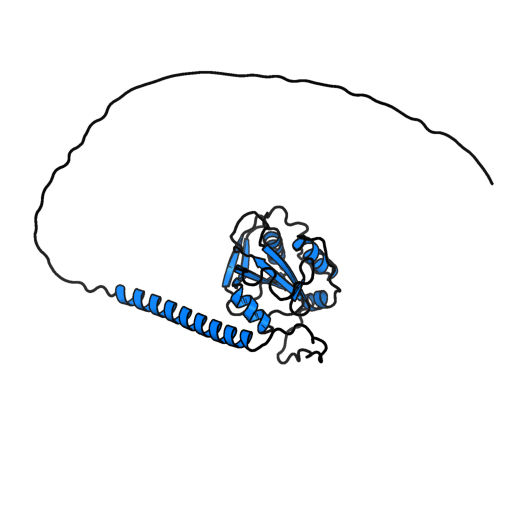1 162 ? 1.346 -3.173 -6.186 1.00 98.00 162 MET A O 1
ATOM 1161 N N . MET A 1 163 ? 1.842 -1.155 -5.314 1.00 98.31 163 MET A N 1
ATOM 1162 C CA . MET A 1 163 ? 0.466 -0.716 -5.078 1.00 98.31 163 MET A CA 1
ATOM 1163 C C . MET A 1 163 ? -0.375 -0.743 -6.357 1.00 98.31 163 MET A C 1
ATOM 1165 O O . MET A 1 163 ? -1.467 -1.311 -6.356 1.00 98.31 163 MET A O 1
ATOM 1169 N N . VAL A 1 164 ? 0.139 -0.170 -7.452 1.00 98.06 164 VAL A N 1
ATOM 1170 C CA . VAL A 1 164 ? -0.578 -0.109 -8.735 1.00 98.06 164 VAL A CA 1
ATOM 1171 C C . VAL A 1 164 ? -0.879 -1.510 -9.262 1.00 98.06 164 VAL A C 1
ATOM 1173 O O . VAL A 1 164 ? -2.033 -1.807 -9.562 1.00 98.06 164 VAL A O 1
ATOM 1176 N N . GLN A 1 165 ? 0.116 -2.401 -9.292 1.00 98.50 165 GLN A N 1
ATOM 1177 C CA . GLN A 1 165 ? -0.085 -3.780 -9.750 1.00 98.50 165 GLN A CA 1
ATOM 1178 C C . GLN A 1 165 ? -1.056 -4.560 -8.848 1.00 98.50 165 GLN A C 1
ATOM 1180 O O . GLN A 1 165 ? -1.890 -5.316 -9.345 1.00 98.50 165 GLN A O 1
ATOM 1185 N N . MET A 1 166 ? -0.992 -4.357 -7.526 1.00 98.69 166 MET A N 1
ATOM 1186 C CA . MET A 1 166 ? -1.933 -4.984 -6.591 1.00 98.69 166 MET A CA 1
ATOM 1187 C C . MET A 1 166 ? -3.372 -4.526 -6.846 1.00 98.69 166 MET A C 1
ATOM 1189 O O . MET A 1 166 ? -4.264 -5.369 -6.909 1.00 98.69 166 MET A O 1
ATOM 1193 N N . LEU A 1 167 ? -3.607 -3.226 -7.044 1.00 98.56 167 LEU A N 1
ATOM 1194 C CA . LEU A 1 167 ? -4.938 -2.691 -7.354 1.00 98.56 167 LEU A CA 1
ATOM 1195 C C . LEU A 1 167 ? -5.454 -3.181 -8.718 1.00 98.56 167 LEU A C 1
ATOM 1197 O O . LEU A 1 167 ? -6.608 -3.587 -8.823 1.00 98.56 167 LEU A O 1
ATOM 1201 N N . GLN A 1 168 ? -4.600 -3.221 -9.745 1.00 98.25 168 GLN A N 1
ATOM 1202 C CA . GLN A 1 168 ? -4.969 -3.730 -11.075 1.00 98.25 168 GLN A CA 1
ATOM 1203 C C . GLN A 1 168 ? -5.314 -5.223 -11.080 1.00 98.25 168 GLN A C 1
ATOM 1205 O O . GLN A 1 168 ? -6.070 -5.673 -11.935 1.00 98.25 168 GLN A O 1
ATOM 1210 N N . SER A 1 169 ? -4.783 -5.996 -10.130 1.00 98.00 169 SER A N 1
ATOM 1211 C CA . SER A 1 169 ? -5.047 -7.435 -10.054 1.00 98.00 169 SER A CA 1
ATOM 1212 C C . SER A 1 169 ? -6.498 -7.792 -9.706 1.00 98.00 169 SER A C 1
ATOM 1214 O O . SER A 1 169 ? -6.885 -8.946 -9.864 1.00 98.00 169 SER A O 1
ATOM 1216 N N . GLY A 1 170 ? -7.278 -6.846 -9.166 1.00 97.31 170 GLY A N 1
ATOM 1217 C CA . GLY A 1 170 ? -8.639 -7.095 -8.677 1.00 97.31 170 GLY A CA 1
ATOM 1218 C C . GLY A 1 170 ? -8.722 -7.935 -7.394 1.00 97.31 170 GLY A C 1
ATOM 1219 O O . GLY A 1 170 ? -9.817 -8.234 -6.932 1.00 97.31 170 GLY A O 1
ATOM 1220 N N . HIS A 1 171 ? -7.585 -8.315 -6.799 1.00 97.81 171 HIS A N 1
ATOM 1221 C CA . HIS A 1 171 ? -7.526 -9.017 -5.508 1.00 97.81 171 HIS A CA 1
ATOM 1222 C C . HIS A 1 171 ? -7.358 -8.075 -4.314 1.00 97.81 171 HIS A C 1
ATOM 1224 O O . HIS A 1 171 ? -7.330 -8.520 -3.167 1.00 97.81 171 HIS A O 1
ATOM 1230 N N . TRP A 1 172 ? -7.205 -6.779 -4.576 1.00 98.38 172 TRP A N 1
ATOM 1231 C CA . TRP A 1 172 ? -6.944 -5.768 -3.567 1.00 98.38 172 TRP A CA 1
ATOM 1232 C C . TRP A 1 172 ? -7.733 -4.507 -3.862 1.00 98.38 172 TRP A C 1
ATOM 1234 O O . TRP A 1 172 ? -7.896 -4.115 -5.015 1.00 98.38 172 TRP A O 1
ATOM 1244 N N . LYS A 1 173 ? -8.150 -3.822 -2.799 1.00 97.81 173 LYS A N 1
ATOM 1245 C CA . LYS A 1 173 ? -8.815 -2.521 -2.889 1.00 97.81 173 LYS A CA 1
ATOM 1246 C C . LYS A 1 173 ? -8.169 -1.509 -1.960 1.00 97.81 173 LYS A C 1
ATOM 1248 O O . LYS A 1 173 ? -7.808 -1.851 -0.833 1.00 97.81 173 LYS A O 1
ATOM 1253 N N . SER A 1 174 ? -8.095 -0.255 -2.399 1.00 98.25 174 SER A N 1
ATOM 1254 C CA . SER A 1 174 ? -7.862 0.871 -1.492 1.00 98.25 174 SER A CA 1
ATOM 1255 C C . SER A 1 174 ? -9.123 1.139 -0.673 1.00 98.25 174 SER A C 1
ATOM 1257 O O . SER A 1 174 ? -10.232 1.067 -1.208 1.00 98.25 174 SER A O 1
ATOM 1259 N N . VAL A 1 175 ? -8.969 1.455 0.606 1.00 96.94 175 VAL A N 1
ATOM 1260 C CA . VAL A 1 175 ? -10.091 1.593 1.541 1.00 96.94 175 VAL A CA 1
ATOM 1261 C C . VAL A 1 175 ? -10.537 3.047 1.639 1.00 96.94 175 VAL A C 1
ATOM 1263 O O . VAL A 1 175 ? -9.725 3.932 1.891 1.00 96.94 175 VAL A O 1
ATOM 1266 N N . ASN A 1 176 ? -11.843 3.287 1.501 1.00 97.31 176 ASN A N 1
ATOM 1267 C CA . ASN A 1 176 ? -12.442 4.597 1.738 1.00 97.31 176 ASN A CA 1
ATOM 1268 C C . ASN A 1 176 ? -12.529 4.887 3.244 1.00 97.31 176 ASN A C 1
ATOM 1270 O O . ASN A 1 176 ? -13.525 4.577 3.898 1.00 97.31 176 ASN A O 1
ATOM 1274 N N . ILE A 1 177 ? -11.456 5.440 3.795 1.00 96.19 177 ILE A N 1
ATOM 1275 C CA . ILE A 1 177 ? -11.395 5.926 5.176 1.00 96.19 177 ILE A CA 1
ATOM 1276 C C . ILE A 1 177 ? -11.855 7.394 5.183 1.00 96.19 177 ILE A C 1
ATOM 1278 O O . ILE A 1 177 ? -11.564 8.111 4.218 1.00 96.19 177 ILE A O 1
ATOM 1282 N N . PRO A 1 178 ? -12.572 7.869 6.223 1.00 95.75 178 PRO A N 1
ATOM 1283 C CA . PRO A 1 178 ? -12.949 9.276 6.328 1.00 95.75 178 PRO A CA 1
ATOM 1284 C C . PRO A 1 178 ? -11.760 10.214 6.096 1.00 95.75 178 PRO A C 1
ATOM 1286 O O . PRO A 1 178 ? -10.648 9.913 6.515 1.00 95.75 178 PRO A O 1
ATOM 1289 N N . GLU A 1 179 ? -12.010 11.338 5.421 1.00 95.00 179 GLU A N 1
ATOM 1290 C CA . GLU A 1 179 ? -10.993 12.325 5.011 1.00 95.00 179 GLU A CA 1
ATOM 1291 C C . GLU A 1 179 ? -10.032 11.857 3.900 1.00 95.00 179 GLU A C 1
ATOM 1293 O O . GLU A 1 179 ? -9.185 12.635 3.460 1.00 95.00 179 GLU A O 1
ATOM 1298 N N . SER A 1 180 ? -10.196 10.636 3.374 1.00 97.50 180 SER A N 1
ATOM 1299 C CA . SER A 1 180 ? -9.510 10.230 2.145 1.00 97.50 180 SER A CA 1
ATOM 1300 C C . SER A 1 180 ? -10.087 10.933 0.913 1.00 97.50 180 SER A C 1
ATOM 1302 O O . SER A 1 180 ? -11.273 11.266 0.842 1.00 97.50 180 SER A O 1
ATOM 1304 N N . THR A 1 181 ? -9.237 11.133 -0.090 1.00 97.56 181 THR A N 1
ATOM 1305 C CA . THR A 1 181 ? -9.611 11.651 -1.409 1.00 97.56 181 THR A CA 1
ATOM 1306 C C . THR A 1 181 ? -9.307 10.608 -2.470 1.00 97.56 181 THR A C 1
ATOM 1308 O O . THR A 1 181 ? -8.306 9.902 -2.375 1.00 97.56 181 THR A O 1
ATOM 1311 N N . VAL A 1 182 ? -10.173 10.480 -3.476 1.00 98.00 182 VAL A N 1
ATOM 1312 C CA . VAL A 1 182 ? -9.871 9.624 -4.626 1.00 98.00 182 VAL A CA 1
ATOM 1313 C C . VAL A 1 182 ? -8.859 10.349 -5.501 1.00 98.00 182 VAL A C 1
ATOM 1315 O O . VAL A 1 182 ? -9.111 11.470 -5.940 1.00 98.00 182 VAL A O 1
ATOM 1318 N N . GLN A 1 183 ? -7.726 9.705 -5.752 1.00 97.44 183 GLN A N 1
ATOM 1319 C CA . GLN A 1 183 ? -6.676 10.211 -6.627 1.00 97.44 183 GLN A CA 1
ATOM 1320 C C . GLN A 1 183 ? -6.313 9.162 -7.676 1.00 97.44 183 GLN A C 1
ATOM 1322 O O . GLN A 1 183 ? -6.430 7.959 -7.433 1.00 97.44 183 GLN A O 1
ATOM 1327 N N . THR A 1 184 ? -5.869 9.621 -8.846 1.00 97.25 184 THR A N 1
ATOM 1328 C CA . THR A 1 184 ? -5.285 8.738 -9.861 1.00 97.25 184 THR A CA 1
ATOM 1329 C C . THR A 1 184 ? -3.799 8.602 -9.585 1.00 97.25 184 THR A C 1
ATOM 1331 O O . THR A 1 184 ? -3.087 9.597 -9.613 1.00 97.25 184 THR A O 1
ATOM 1334 N N . ILE A 1 185 ? -3.335 7.379 -9.355 1.00 96.44 185 ILE A N 1
ATOM 1335 C CA . ILE A 1 185 ? -1.921 7.080 -9.145 1.00 96.44 185 ILE A CA 1
ATOM 1336 C C . ILE A 1 185 ? -1.357 6.482 -10.426 1.00 96.44 185 ILE A C 1
ATOM 1338 O O . ILE A 1 185 ? -1.860 5.469 -10.918 1.00 96.44 185 ILE A O 1
ATOM 1342 N N . ASN A 1 186 ? -0.308 7.113 -10.949 1.00 94.56 186 ASN A N 1
ATOM 1343 C CA . ASN A 1 186 ? 0.349 6.724 -12.191 1.00 94.56 186 ASN A CA 1
ATOM 1344 C C . ASN A 1 186 ? 1.670 6.008 -11.912 1.00 94.56 186 ASN A C 1
ATOM 1346 O O . ASN A 1 186 ? 2.478 6.453 -11.101 1.00 94.56 186 ASN A O 1
ATOM 1350 N N . SER A 1 187 ? 1.906 4.915 -12.625 1.00 94.19 187 SER A N 1
ATOM 1351 C CA . SER A 1 187 ? 3.129 4.120 -12.571 1.00 94.19 187 SER A CA 1
ATOM 1352 C C . SER A 1 187 ? 3.473 3.622 -13.979 1.00 94.19 187 SER A C 1
ATOM 1354 O O . SER A 1 187 ? 2.588 3.535 -14.831 1.00 94.19 187 SER A O 1
ATOM 1356 N N . PRO A 1 188 ? 4.722 3.216 -14.254 1.00 94.62 188 PRO A N 1
ATOM 1357 C CA . PRO A 1 188 ? 5.065 2.469 -15.467 1.00 94.62 188 PRO A CA 1
ATOM 1358 C C . PRO A 1 188 ? 4.247 1.182 -15.679 1.00 94.62 188 PRO A C 1
ATOM 1360 O O . PRO A 1 188 ? 4.168 0.695 -16.802 1.00 94.62 188 PRO A O 1
ATOM 1363 N N . TYR A 1 189 ? 3.604 0.649 -14.634 1.00 95.38 189 TYR A N 1
ATOM 1364 C CA . TYR A 1 189 ? 2.664 -0.478 -14.740 1.00 95.38 189 TYR A CA 1
ATOM 1365 C C . TYR A 1 189 ? 1.225 -0.056 -15.106 1.00 95.38 189 TYR A C 1
ATOM 1367 O O . TYR A 1 189 ? 0.342 -0.899 -15.246 1.00 95.38 189 TYR A O 1
ATOM 1375 N N . GLY A 1 190 ? 0.968 1.243 -15.274 1.00 95.69 190 GLY A N 1
ATOM 1376 C CA . GLY A 1 190 ? -0.328 1.821 -15.623 1.00 95.69 190 GLY A CA 1
ATOM 1377 C C . GLY A 1 190 ? -0.880 2.749 -14.541 1.00 95.69 190 GLY A C 1
ATOM 1378 O O . GLY A 1 190 ? -0.159 3.201 -13.650 1.00 95.69 190 GLY A O 1
ATOM 1379 N N . SER A 1 191 ? -2.178 3.031 -14.629 1.00 96.62 191 SER A N 1
ATOM 1380 C CA . SER A 1 191 ? -2.865 3.982 -13.751 1.00 96.62 191 SER A CA 1
ATOM 1381 C C . SER A 1 191 ? -4.030 3.322 -13.021 1.00 96.62 191 SER A C 1
ATOM 1383 O O . SER A 1 191 ? -4.744 2.495 -13.591 1.00 96.62 191 SER A O 1
ATOM 1385 N N . VAL A 1 192 ? -4.238 3.704 -11.763 1.00 97.75 192 VAL A N 1
ATOM 1386 C CA . VAL A 1 192 ? -5.340 3.228 -10.909 1.00 97.75 192 VAL A CA 1
ATOM 1387 C C . VAL A 1 192 ? -5.933 4.382 -10.117 1.00 97.75 192 VAL A C 1
ATOM 1389 O O . VAL A 1 192 ? -5.245 5.359 -9.836 1.00 97.75 192 VAL A O 1
ATOM 1392 N N . GLN A 1 193 ? -7.196 4.260 -9.716 1.00 98.12 193 GLN A N 1
ATOM 1393 C CA . GLN A 1 193 ? -7.771 5.138 -8.699 1.00 98.12 193 GLN A CA 1
ATOM 1394 C C . GLN A 1 193 ? -7.564 4.529 -7.313 1.00 98.12 193 GLN A C 1
ATOM 1396 O O . GLN A 1 193 ? -7.777 3.330 -7.127 1.00 98.12 193 GLN A O 1
ATOM 1401 N N . ALA A 1 194 ? -7.175 5.354 -6.344 1.00 98.38 194 ALA A N 1
ATOM 1402 C CA . ALA A 1 194 ? -7.016 4.945 -4.957 1.00 98.38 194 ALA A CA 1
ATOM 1403 C C . ALA A 1 194 ? -7.543 6.009 -3.990 1.00 98.38 194 ALA A C 1
ATOM 1405 O O . ALA A 1 194 ? -7.505 7.205 -4.276 1.00 98.38 194 ALA A O 1
ATOM 1406 N N . HIS A 1 195 ? -8.003 5.564 -2.823 1.00 98.62 195 HIS A N 1
ATOM 1407 C CA . HIS A 1 195 ? -8.284 6.433 -1.683 1.00 98.62 195 HIS A CA 1
ATOM 1408 C C . HIS A 1 195 ? -6.976 6.811 -0.977 1.00 98.62 195 HIS A C 1
ATOM 1410 O O . HIS A 1 195 ? -6.306 5.951 -0.402 1.00 98.62 195 HIS A O 1
ATOM 1416 N N . VAL A 1 196 ? -6.628 8.096 -1.024 1.00 98.56 196 VAL A N 1
ATOM 1417 C CA . VAL A 1 196 ? -5.396 8.667 -0.468 1.00 98.56 196 VAL A CA 1
ATOM 1418 C C . VAL A 1 196 ? -5.724 9.550 0.733 1.00 98.56 196 VAL A C 1
ATOM 1420 O O . VAL A 1 196 ? -6.576 10.437 0.653 1.00 98.56 196 VAL A O 1
ATOM 1423 N N . LEU A 1 197 ? -5.033 9.312 1.845 1.00 98.56 197 LEU A N 1
ATOM 1424 C CA . LEU A 1 197 ? -5.071 10.120 3.064 1.00 98.56 197 LEU A CA 1
ATOM 1425 C C . LEU A 1 197 ? -3.833 11.014 3.140 1.00 98.56 197 LEU A C 1
ATOM 1427 O O . LEU A 1 197 ? -2.751 10.606 2.715 1.00 98.56 197 LEU A O 1
ATOM 1431 N N . SER A 1 198 ? -3.961 12.183 3.769 1.00 97.62 198 SER A N 1
ATOM 1432 C CA . SER A 1 198 ? -2.785 12.894 4.280 1.00 97.62 198 SER A CA 1
ATOM 1433 C C . SER A 1 198 ? -2.150 12.109 5.436 1.00 97.62 198 SER A C 1
ATOM 1435 O O . SER A 1 198 ? -2.815 11.294 6.085 1.00 97.62 198 SER A O 1
ATOM 1437 N N . GLY A 1 199 ? -0.877 12.372 5.746 1.00 96.44 199 GLY A N 1
ATOM 1438 C CA . GLY A 1 199 ? -0.220 11.758 6.907 1.00 96.44 199 GLY A CA 1
ATOM 1439 C C . GLY A 1 199 ? -0.955 12.004 8.233 1.00 96.44 199 GLY A C 1
ATOM 1440 O O . GLY A 1 199 ? -1.085 11.086 9.041 1.00 96.44 199 GLY A O 1
ATOM 1441 N N . GLU A 1 200 ? -1.489 13.212 8.440 1.00 96.06 200 GLU A N 1
ATOM 1442 C CA . GLU A 1 200 ? -2.263 13.567 9.640 1.00 96.06 200 GLU A CA 1
ATOM 1443 C C . GLU A 1 200 ? -3.586 12.795 9.722 1.00 96.06 200 GLU A C 1
ATOM 1445 O O . GLU A 1 200 ? -3.861 12.164 10.745 1.00 96.06 200 GLU A O 1
ATOM 1450 N N . ALA A 1 201 ? -4.368 12.778 8.636 1.00 97.62 201 ALA A N 1
ATOM 1451 C CA . ALA A 1 201 ? -5.641 12.059 8.584 1.00 97.62 201 ALA A CA 1
ATOM 1452 C C . ALA A 1 201 ? -5.439 10.551 8.791 1.00 97.62 201 ALA A C 1
ATOM 1454 O O . ALA A 1 201 ? -6.194 9.904 9.516 1.00 97.62 201 ALA A O 1
ATOM 1455 N N . TYR A 1 202 ? -4.371 9.988 8.220 1.00 98.06 202 TYR A N 1
ATOM 1456 C CA . TYR A 1 202 ? -4.000 8.595 8.438 1.00 98.06 202 TYR A CA 1
ATOM 1457 C C . TYR A 1 202 ? -3.658 8.291 9.903 1.00 98.06 202 TYR A C 1
ATOM 1459 O O . TYR A 1 202 ? -4.143 7.301 10.453 1.00 98.06 202 TYR A O 1
ATOM 1467 N N . LEU A 1 203 ? -2.854 9.132 10.559 1.00 96.31 203 LEU A N 1
ATOM 1468 C CA . LEU A 1 203 ? -2.516 8.938 11.970 1.00 96.31 203 LEU A CA 1
ATOM 1469 C C . LEU A 1 203 ? -3.748 9.071 12.874 1.00 96.31 203 LEU A C 1
ATOM 1471 O O . LEU A 1 203 ? -3.903 8.280 13.805 1.00 96.31 203 LEU A O 1
ATOM 1475 N N . ALA A 1 204 ? -4.649 10.009 12.572 1.00 96.62 204 ALA A N 1
ATOM 1476 C CA . ALA A 1 204 ? -5.928 10.128 13.263 1.00 96.62 204 ALA A CA 1
ATOM 1477 C C . ALA A 1 204 ? -6.794 8.871 13.065 1.00 96.62 204 ALA A C 1
ATOM 1479 O O . ALA A 1 204 ? -7.319 8.324 14.035 1.00 96.62 204 ALA A O 1
ATOM 1480 N N . ALA A 1 205 ? -6.892 8.359 11.836 1.00 97.19 205 ALA A N 1
ATOM 1481 C CA . ALA A 1 205 ? -7.637 7.140 11.532 1.00 97.19 205 ALA A CA 1
ATOM 1482 C C . ALA A 1 205 ? -7.072 5.911 12.261 1.00 97.19 205 ALA A C 1
ATOM 1484 O O . ALA A 1 205 ? -7.825 5.114 12.826 1.00 97.19 205 ALA A O 1
ATOM 1485 N N . ALA A 1 206 ? -5.745 5.782 12.308 1.00 96.56 206 ALA A N 1
ATOM 1486 C CA . ALA A 1 206 ? -5.070 4.723 13.047 1.00 96.56 206 ALA A CA 1
ATOM 1487 C C . ALA A 1 206 ? -5.336 4.815 14.559 1.00 96.56 206 ALA A C 1
ATOM 1489 O O . ALA A 1 206 ? -5.699 3.814 15.174 1.00 96.56 206 ALA A O 1
ATOM 1490 N N . ALA A 1 207 ? -5.239 6.011 15.148 1.00 95.44 207 ALA A N 1
ATOM 1491 C CA . ALA A 1 207 ? -5.555 6.240 16.561 1.00 95.44 207 ALA A CA 1
ATOM 1492 C C . ALA A 1 207 ? -7.029 5.941 16.897 1.00 95.44 207 ALA A C 1
ATOM 1494 O O . ALA A 1 207 ? -7.337 5.481 17.995 1.00 95.44 207 ALA A O 1
ATOM 1495 N N . ASN A 1 208 ? -7.929 6.151 15.935 1.00 95.38 208 ASN A N 1
ATOM 1496 C CA . ASN A 1 208 ? -9.352 5.834 16.048 1.00 95.38 208 ASN A CA 1
ATOM 1497 C C . ASN A 1 208 ? -9.678 4.353 15.765 1.00 95.38 208 ASN A C 1
ATOM 1499 O O . ASN A 1 208 ? -10.851 3.984 15.748 1.00 95.38 208 ASN A O 1
ATOM 1503 N N . GLY A 1 209 ? -8.674 3.501 15.527 1.00 93.69 209 GLY A N 1
ATOM 1504 C CA . GLY A 1 209 ? -8.867 2.069 15.278 1.00 93.69 209 GLY A CA 1
ATOM 1505 C C . GLY A 1 209 ? -9.491 1.743 13.918 1.00 93.69 209 GLY A C 1
ATOM 1506 O O . GLY A 1 209 ? -10.036 0.659 13.738 1.00 93.69 209 GLY A O 1
ATOM 1507 N N . GLN A 1 210 ? -9.429 2.667 12.955 1.00 96.00 210 GLN A N 1
ATOM 1508 C CA . GLN A 1 210 ? -10.035 2.491 11.629 1.00 96.00 210 GLN A CA 1
ATOM 1509 C C . GLN A 1 210 ? -9.155 1.683 10.666 1.00 96.00 210 GLN A C 1
ATOM 1511 O O . GLN A 1 210 ? -9.615 1.308 9.590 1.00 96.00 210 GLN A O 1
ATOM 1516 N N . ILE A 1 211 ? -7.898 1.424 11.039 1.00 96.88 211 ILE A N 1
ATOM 1517 C CA . ILE A 1 211 ? -6.941 0.651 10.245 1.00 96.88 211 ILE A CA 1
ATOM 1518 C C . ILE A 1 211 ? -6.758 -0.719 10.913 1.00 96.88 211 ILE A C 1
ATOM 1520 O O . ILE A 1 211 ? -6.029 -0.810 11.902 1.00 96.88 211 ILE A O 1
ATOM 1524 N N . PRO A 1 212 ? -7.430 -1.780 10.434 1.00 95.50 212 PRO A N 1
ATOM 1525 C CA . PRO A 1 212 ? -7.363 -3.082 11.079 1.00 95.50 212 PRO A CA 1
ATOM 1526 C C . PRO A 1 212 ? -5.998 -3.752 10.891 1.00 95.50 212 PRO A C 1
ATOM 1528 O O . PRO A 1 212 ? -5.282 -3.521 9.912 1.00 95.50 212 PRO A O 1
ATOM 1531 N N . GLU A 1 213 ? -5.675 -4.646 11.819 1.00 95.50 213 GLU A N 1
ATOM 1532 C CA . GLU A 1 213 ? -4.546 -5.571 11.722 1.00 95.50 213 GLU A CA 1
ATOM 1533 C C . GLU A 1 213 ? -4.584 -6.341 10.392 1.00 95.50 213 GLU A C 1
ATOM 1535 O O . GLU A 1 213 ? -5.648 -6.775 9.939 1.00 95.50 213 GLU A O 1
ATOM 1540 N N . GLY A 1 214 ? -3.422 -6.494 9.757 1.00 96.38 214 GLY A N 1
ATOM 1541 C CA . GLY A 1 214 ? -3.286 -7.161 8.462 1.00 96.38 214 GLY A CA 1
ATOM 1542 C C . GLY A 1 214 ? -3.473 -6.236 7.259 1.00 96.38 214 GLY A C 1
ATOM 1543 O O . GLY A 1 214 ? -3.179 -6.644 6.139 1.00 96.38 214 GLY A O 1
ATOM 1544 N N . SER A 1 215 ? -3.898 -4.983 7.459 1.00 98.12 215 SER A N 1
ATOM 1545 C CA . SER A 1 215 ? -3.934 -3.993 6.374 1.00 98.12 215 SER A CA 1
ATOM 1546 C C . SER A 1 215 ? -2.547 -3.796 5.770 1.00 98.12 215 SER A C 1
ATOM 1548 O O . SER A 1 215 ? -1.550 -3.774 6.494 1.00 98.12 215 SER A O 1
ATOM 1550 N N . VAL A 1 216 ? -2.479 -3.592 4.456 1.00 98.56 216 VAL A N 1
ATOM 1551 C CA . VAL A 1 216 ? -1.241 -3.190 3.779 1.00 98.56 216 VAL A CA 1
ATOM 1552 C C . VAL A 1 216 ? -1.266 -1.679 3.608 1.00 98.56 216 VAL A C 1
ATOM 1554 O O . VAL A 1 216 ? -2.214 -1.131 3.050 1.00 98.56 216 VAL A O 1
ATOM 1557 N N . VAL A 1 217 ? -0.242 -0.996 4.105 1.00 98.69 217 VAL A N 1
ATOM 1558 C CA . VAL A 1 217 ? -0.164 0.465 4.112 1.00 98.69 217 VAL A CA 1
ATOM 1559 C C . VAL A 1 217 ? 1.039 0.910 3.303 1.00 98.69 217 VAL A C 1
ATOM 1561 O O . VAL A 1 217 ? 2.169 0.527 3.600 1.00 98.69 217 VAL A O 1
ATOM 1564 N N . PHE A 1 218 ? 0.783 1.752 2.311 1.00 98.50 218 PHE A N 1
ATOM 1565 C CA . PHE A 1 218 ? 1.782 2.435 1.502 1.00 98.50 218 PHE A CA 1
ATOM 1566 C C . PHE A 1 218 ? 1.905 3.873 1.997 1.00 98.50 218 PHE A C 1
ATOM 1568 O O . PHE A 1 218 ? 0.890 4.548 2.151 1.00 98.50 218 PHE A O 1
ATOM 1575 N N . GLN A 1 219 ? 3.121 4.351 2.250 1.00 97.69 219 GLN A N 1
ATOM 1576 C CA . GLN A 1 219 ? 3.388 5.708 2.739 1.00 97.69 219 GLN A CA 1
ATOM 1577 C C . GLN A 1 219 ? 4.435 6.381 1.860 1.00 97.69 219 GLN A C 1
ATOM 1579 O O . GLN A 1 219 ? 5.401 5.736 1.459 1.00 97.69 219 GLN A O 1
ATOM 1584 N N . THR A 1 220 ? 4.288 7.681 1.620 1.00 96.00 220 THR A N 1
ATOM 1585 C CA . THR A 1 220 ? 5.281 8.495 0.905 1.00 96.00 220 THR A CA 1
ATOM 1586 C C . THR A 1 220 ? 5.498 9.840 1.593 1.00 96.00 220 THR A C 1
ATOM 1588 O O . THR A 1 220 ? 4.569 10.434 2.139 1.00 96.00 220 THR A O 1
ATOM 1591 N N . LYS A 1 221 ? 6.736 10.340 1.565 1.00 94.38 221 LYS A N 1
ATOM 1592 C CA . LYS A 1 221 ? 7.120 11.673 2.057 1.00 94.38 221 LYS A CA 1
ATOM 1593 C C . LYS A 1 221 ? 6.848 12.794 1.060 1.00 94.38 221 LYS A C 1
ATOM 1595 O O . LYS A 1 221 ? 6.813 13.951 1.459 1.00 94.38 221 LYS A O 1
ATOM 1600 N N . MET A 1 222 ? 6.730 12.457 -0.221 1.00 91.19 222 MET A N 1
ATOM 1601 C CA . MET A 1 222 ? 6.752 13.435 -1.315 1.00 91.19 222 MET A CA 1
ATOM 1602 C C . MET A 1 222 ? 5.455 13.448 -2.134 1.00 91.19 222 MET A C 1
ATOM 1604 O O . MET A 1 222 ? 5.312 14.270 -3.032 1.00 91.19 222 MET A O 1
ATOM 1608 N N . GLY A 1 223 ? 4.528 12.539 -1.824 1.00 91.44 223 GLY A N 1
ATOM 1609 C CA . GLY A 1 223 ? 3.328 12.275 -2.616 1.00 91.44 223 GLY A CA 1
ATOM 1610 C C . GLY A 1 223 ? 3.544 11.188 -3.673 1.00 91.44 223 GLY A C 1
ATOM 1611 O O . GLY A 1 223 ? 4.681 10.789 -3.945 1.00 91.44 223 GLY A O 1
ATOM 1612 N N . TRP A 1 224 ? 2.457 10.649 -4.223 1.00 92.25 224 TRP A N 1
ATOM 1613 C CA . TRP A 1 224 ? 2.502 9.531 -5.178 1.00 92.25 224 TRP A CA 1
ATOM 1614 C C . TRP A 1 224 ? 2.848 9.949 -6.610 1.00 92.25 224 TRP A C 1
ATOM 1616 O O . TRP A 1 224 ? 3.425 9.157 -7.364 1.00 92.25 224 TRP A O 1
ATOM 1626 N N . ASP A 1 225 ? 2.586 11.209 -6.951 1.00 81.25 225 ASP A N 1
ATOM 1627 C CA . ASP A 1 225 ? 2.967 11.808 -8.235 1.00 81.25 225 ASP A CA 1
ATOM 1628 C C . ASP A 1 225 ? 4.458 12.189 -8.299 1.00 81.25 225 ASP A C 1
ATOM 1630 O O . ASP A 1 225 ? 4.976 12.547 -9.359 1.00 81.25 225 ASP A O 1
ATOM 1634 N N . TYR A 1 226 ? 5.188 12.092 -7.183 1.00 76.19 226 TYR A N 1
ATOM 1635 C CA . TYR A 1 226 ? 6.595 12.469 -7.120 1.00 76.19 226 TYR A CA 1
ATOM 1636 C C . TYR A 1 226 ? 7.539 11.350 -7.601 1.00 76.19 226 TYR A C 1
ATOM 1638 O O . TYR A 1 226 ? 7.744 10.342 -6.923 1.00 76.19 226 TYR A O 1
ATOM 1646 N N . GLY A 1 227 ? 8.202 11.603 -8.736 1.00 67.25 227 GLY A N 1
ATOM 1647 C CA . GLY A 1 227 ? 9.518 11.054 -9.088 1.00 67.25 227 GLY A CA 1
ATOM 1648 C C . GLY A 1 227 ? 9.596 9.619 -9.638 1.00 67.25 227 GLY A C 1
ATOM 1649 O O . GLY A 1 227 ? 8.603 8.908 -9.819 1.00 67.25 227 GLY A O 1
ATOM 1650 N N . VAL A 1 228 ? 10.847 9.227 -9.919 1.00 64.50 228 VAL A N 1
ATOM 1651 C CA . VAL A 1 228 ? 11.299 7.894 -10.370 1.00 64.50 228 VAL A CA 1
ATOM 1652 C C . VAL A 1 228 ? 12.205 7.212 -9.336 1.00 64.50 228 VAL A C 1
ATOM 1654 O O . VAL A 1 228 ? 12.889 6.259 -9.667 1.00 64.50 228 VAL A O 1
ATOM 1657 N N . GLU A 1 229 ? 12.273 7.690 -8.093 1.00 69.06 229 GLU A N 1
ATOM 1658 C CA . GLU A 1 229 ? 13.136 7.103 -7.057 1.00 69.06 229 GLU A CA 1
ATOM 1659 C C . GLU A 1 229 ? 12.310 6.501 -5.913 1.00 69.06 229 GLU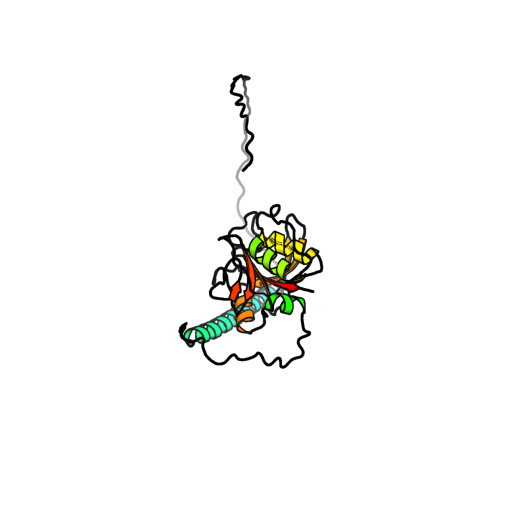 A C 1
ATOM 1661 O O . GLU A 1 229 ? 11.238 6.993 -5.573 1.00 69.06 229 GLU A O 1
ATOM 1666 N N . SER A 1 230 ? 12.827 5.444 -5.277 1.00 70.62 230 SER A N 1
ATOM 1667 C CA . SER A 1 230 ? 12.139 4.750 -4.172 1.00 70.62 230 SER A CA 1
ATOM 1668 C C . SER A 1 230 ? 12.319 5.467 -2.839 1.00 70.62 230 SER A C 1
ATOM 1670 O O . SER A 1 230 ? 11.681 5.116 -1.848 1.00 70.62 230 SER A O 1
ATOM 1672 N N . LYS A 1 231 ? 13.224 6.450 -2.775 1.00 80.00 231 LYS A N 1
ATOM 1673 C CA . LYS A 1 231 ? 13.589 7.107 -1.526 1.00 80.00 231 LYS A CA 1
ATOM 1674 C C . LYS A 1 231 ? 12.403 7.898 -0.981 1.00 80.00 231 LYS A C 1
ATOM 1676 O O . LYS A 1 231 ? 11.910 8.824 -1.613 1.00 80.00 231 LYS A O 1
ATOM 1681 N N . GLY A 1 232 ? 12.003 7.565 0.244 1.00 88.62 232 GLY A N 1
ATOM 1682 C CA . GLY A 1 232 ? 10.882 8.223 0.908 1.00 88.62 232 GLY A CA 1
ATOM 1683 C C . GLY A 1 232 ? 9.520 7.669 0.506 1.00 88.62 232 GLY A C 1
ATOM 1684 O O . GLY A 1 232 ? 8.532 8.359 0.728 1.00 88.62 232 GLY A O 1
ATOM 1685 N N . SER A 1 233 ? 9.457 6.463 -0.064 1.00 94.62 233 SER A N 1
ATOM 1686 C CA . SER A 1 233 ? 8.242 5.650 -0.106 1.00 94.62 233 SER A CA 1
ATOM 1687 C C . SER A 1 233 ? 8.489 4.293 0.556 1.00 94.62 233 SER A C 1
ATOM 1689 O O . SER A 1 233 ? 9.535 3.677 0.358 1.00 94.62 233 SER A O 1
ATOM 1691 N N . ASP A 1 234 ? 7.524 3.811 1.332 1.00 96.25 234 ASP A N 1
ATOM 1692 C CA . ASP A 1 234 ? 7.591 2.538 2.049 1.00 96.25 234 ASP A CA 1
ATOM 1693 C C . ASP A 1 234 ? 6.241 1.819 1.992 1.00 96.25 234 ASP A C 1
ATOM 1695 O O . ASP A 1 234 ? 5.190 2.427 1.787 1.00 96.25 234 ASP A O 1
ATOM 1699 N N . VAL A 1 235 ? 6.280 0.506 2.196 1.00 98.31 235 VAL A N 1
ATOM 1700 C CA . VAL A 1 235 ? 5.094 -0.336 2.356 1.00 98.31 235 VAL A CA 1
ATOM 1701 C C . VAL A 1 235 ? 5.292 -1.268 3.540 1.00 98.31 235 VAL A C 1
ATOM 1703 O O . VAL A 1 235 ? 6.401 -1.757 3.764 1.00 98.31 235 VAL A O 1
ATOM 1706 N N . GLY A 1 236 ? 4.225 -1.533 4.285 1.00 98.31 236 GLY A N 1
ATOM 1707 C CA . GLY A 1 236 ? 4.238 -2.552 5.323 1.00 98.31 236 GLY A CA 1
ATOM 1708 C C . GLY A 1 236 ? 2.854 -3.056 5.699 1.00 98.31 236 GLY A C 1
ATOM 1709 O O . GLY A 1 236 ? 1.833 -2.560 5.230 1.00 98.31 236 GLY A O 1
ATOM 1710 N N . ILE A 1 237 ? 2.845 -4.071 6.553 1.00 98.62 237 ILE A N 1
ATOM 1711 C CA . ILE A 1 237 ? 1.658 -4.722 7.099 1.00 98.62 237 ILE A CA 1
ATOM 1712 C C . ILE A 1 237 ? 1.388 -4.141 8.483 1.00 98.62 237 ILE A C 1
ATOM 1714 O O . ILE A 1 237 ? 2.301 -4.056 9.303 1.00 98.62 237 ILE A O 1
ATOM 1718 N N . VAL A 1 238 ? 0.142 -3.781 8.770 1.00 98.25 238 VAL A N 1
ATOM 1719 C CA . VAL A 1 238 ? -0.268 -3.401 10.125 1.00 98.25 238 VAL A CA 1
ATOM 1720 C C . VAL A 1 238 ? -0.184 -4.629 11.024 1.00 98.25 238 VAL A C 1
ATOM 1722 O O . VAL A 1 238 ? -0.835 -5.646 10.765 1.00 98.25 238 VAL A O 1
ATOM 1725 N N . ARG A 1 239 ? 0.660 -4.539 12.050 1.00 96.56 239 ARG A N 1
ATOM 1726 C CA . ARG A 1 239 ? 0.855 -5.567 13.062 1.00 96.56 239 ARG A CA 1
ATOM 1727 C C . ARG A 1 239 ? 1.023 -4.954 14.447 1.00 96.56 239 ARG A C 1
ATOM 1729 O O . ARG A 1 239 ? 1.965 -4.200 14.675 1.00 96.56 239 ARG A O 1
ATOM 1736 N N . ASN A 1 240 ? 0.179 -5.365 15.387 1.00 92.75 240 ASN A N 1
ATOM 1737 C CA . ASN A 1 240 ? 0.213 -4.981 16.797 1.00 92.75 240 ASN A CA 1
ATOM 1738 C C . ASN A 1 240 ? 0.258 -3.453 16.991 1.00 92.75 240 ASN A C 1
ATOM 1740 O O . ASN A 1 240 ? 1.081 -2.944 17.751 1.00 92.75 240 ASN A O 1
ATOM 1744 N N . GLY A 1 241 ? -0.595 -2.720 16.269 1.00 91.69 241 GLY A N 1
ATOM 1745 C CA . GLY A 1 241 ? -0.647 -1.254 16.323 1.00 91.69 241 GLY A CA 1
ATOM 1746 C C . GLY A 1 241 ? 0.564 -0.537 15.708 1.00 91.69 241 GLY A C 1
ATOM 1747 O O . GLY A 1 241 ? 0.778 0.647 15.977 1.00 91.69 241 GLY A O 1
ATOM 1748 N N . ALA A 1 242 ? 1.368 -1.227 14.896 1.00 96.25 242 ALA A N 1
ATOM 1749 C CA . ALA A 1 242 ? 2.510 -0.654 14.194 1.00 96.25 242 ALA A CA 1
ATOM 1750 C C . ALA A 1 242 ? 2.604 -1.132 12.740 1.00 96.25 242 ALA A C 1
ATOM 1752 O O . ALA A 1 242 ? 1.959 -2.097 12.341 1.00 96.25 242 ALA A O 1
ATOM 1753 N N . ILE A 1 243 ? 3.442 -0.472 11.937 1.00 97.75 243 ILE A N 1
ATOM 1754 C CA . ILE A 1 243 ? 3.790 -0.948 10.594 1.00 97.75 243 ILE A CA 1
ATOM 1755 C C . ILE A 1 243 ? 4.966 -1.915 10.665 1.00 97.75 243 ILE A C 1
ATOM 1757 O O . ILE A 1 243 ? 6.039 -1.578 11.163 1.00 97.75 243 ILE A O 1
ATOM 1761 N N . PHE A 1 244 ? 4.796 -3.096 10.090 1.00 98.00 244 PHE A N 1
ATOM 1762 C CA . PHE A 1 244 ? 5.862 -4.045 9.815 1.00 98.00 244 PHE A CA 1
ATOM 1763 C C . PHE A 1 244 ? 6.227 -3.985 8.327 1.00 98.00 244 PHE A C 1
ATOM 1765 O O . PHE A 1 244 ? 5.451 -4.442 7.492 1.00 98.00 244 PHE A O 1
ATOM 1772 N N . ASN A 1 245 ? 7.386 -3.427 7.973 1.00 94.31 245 ASN A N 1
ATOM 1773 C CA . ASN A 1 245 ? 7.853 -3.373 6.580 1.00 94.31 245 ASN A CA 1
ATOM 1774 C C . ASN A 1 245 ? 8.912 -4.455 6.304 1.00 94.31 245 ASN A C 1
ATOM 1776 O O . ASN A 1 245 ? 8.612 -5.499 5.732 1.00 94.31 245 ASN A O 1
ATOM 1780 N N . TYR A 1 246 ? 10.145 -4.232 6.753 1.00 95.62 246 TYR A N 1
ATOM 1781 C CA . TYR A 1 246 ? 11.211 -5.233 6.862 1.00 95.62 246 TYR A CA 1
ATOM 1782 C C . TYR A 1 246 ? 11.553 -5.541 8.328 1.00 95.62 246 TYR A C 1
ATOM 1784 O O . TYR A 1 246 ? 12.202 -6.540 8.624 1.00 95.62 246 TYR A O 1
ATOM 1792 N N . GLN A 1 247 ? 11.066 -4.706 9.245 1.00 95.19 247 GLN A N 1
ATOM 1793 C CA . GLN A 1 247 ? 11.096 -4.888 10.689 1.00 95.19 247 GLN A CA 1
ATOM 1794 C C . GLN A 1 247 ? 9.862 -4.213 11.300 1.00 95.19 247 GLN A C 1
ATOM 1796 O O . GLN A 1 247 ? 9.166 -3.443 10.629 1.00 95.19 247 GLN A O 1
ATOM 1801 N N . ALA A 1 248 ? 9.591 -4.478 12.576 1.00 94.06 248 ALA A N 1
ATOM 1802 C CA . ALA A 1 248 ? 8.555 -3.753 13.298 1.00 94.06 248 ALA A CA 1
ATOM 1803 C C . ALA A 1 248 ? 8.987 -2.292 13.516 1.00 94.06 248 ALA A C 1
ATOM 1805 O O . ALA A 1 248 ? 10.050 -2.026 14.080 1.00 94.06 248 ALA A O 1
ATOM 1806 N N . ASN A 1 249 ? 8.159 -1.345 13.078 1.00 94.31 249 ASN A N 1
ATOM 1807 C CA . ASN A 1 249 ? 8.320 0.064 13.421 1.00 94.31 249 ASN A CA 1
ATOM 1808 C C . ASN A 1 249 ? 7.758 0.338 14.821 1.00 94.31 249 ASN A C 1
ATOM 1810 O O . ASN A 1 249 ? 7.017 -0.462 15.386 1.00 94.31 249 ASN A O 1
ATOM 1814 N N . ARG A 1 250 ? 8.090 1.503 15.386 1.00 91.06 250 ARG A N 1
ATOM 1815 C CA . ARG A 1 250 ? 7.605 1.917 16.717 1.00 91.06 250 ARG A CA 1
ATOM 1816 C C . ARG A 1 250 ? 6.136 2.360 16.737 1.00 91.06 250 ARG A C 1
ATOM 1818 O O . ARG A 1 250 ? 5.620 2.688 17.797 1.00 91.06 250 ARG A O 1
ATOM 1825 N N . GLY A 1 251 ? 5.476 2.407 15.583 1.00 95.25 251 GLY A N 1
ATOM 1826 C CA . GLY A 1 251 ? 4.085 2.820 15.466 1.00 95.25 251 GLY A CA 1
ATOM 1827 C C . GLY A 1 251 ? 3.595 2.769 14.027 1.00 95.25 251 GLY A C 1
ATOM 1828 O O . GLY A 1 251 ? 4.192 2.117 13.166 1.00 95.25 251 GLY A O 1
ATOM 1829 N N . MET A 1 252 ? 2.496 3.472 13.771 1.00 96.94 252 MET A N 1
ATOM 1830 C CA . MET A 1 252 ? 1.777 3.404 12.498 1.00 96.94 252 MET A CA 1
ATOM 1831 C C . MET A 1 252 ? 2.429 4.208 11.365 1.00 96.94 252 MET A C 1
ATOM 1833 O O . MET A 1 252 ? 1.994 4.098 10.224 1.00 96.94 252 MET A O 1
ATOM 1837 N N . SER A 1 253 ? 3.484 4.982 11.624 1.00 95.56 253 SER A N 1
ATOM 1838 C CA . SER A 1 253 ? 4.183 5.774 10.605 1.00 95.56 253 SER A CA 1
ATOM 1839 C C . SER A 1 253 ? 5.648 5.367 10.482 1.00 95.56 253 SER A C 1
ATOM 1841 O O . SER A 1 253 ? 6.367 5.324 11.480 1.00 95.56 253 SER A O 1
ATOM 1843 N N . VAL A 1 254 ? 6.092 5.115 9.247 1.00 94.31 254 VAL A N 1
ATOM 1844 C CA . VAL A 1 254 ? 7.501 4.819 8.933 1.00 94.31 254 VAL A CA 1
ATOM 1845 C C . VAL A 1 254 ? 8.347 6.096 8.981 1.00 94.31 254 VAL A C 1
ATOM 1847 O O . VAL A 1 254 ? 9.503 6.067 9.395 1.00 94.31 254 VAL A O 1
ATOM 1850 N N . TYR A 1 255 ? 7.766 7.242 8.610 1.00 93.69 255 TYR A N 1
ATOM 1851 C CA . TYR A 1 255 ? 8.477 8.525 8.509 1.00 93.69 255 TYR A CA 1
ATOM 1852 C C . TYR A 1 255 ? 8.099 9.540 9.598 1.00 93.69 255 TYR A C 1
ATOM 1854 O O . TYR A 1 255 ? 8.422 10.727 9.483 1.00 93.69 255 TYR A O 1
ATOM 1862 N N . GLY A 1 256 ? 7.407 9.098 10.652 1.00 90.62 256 GLY A N 1
ATOM 1863 C CA . GLY A 1 256 ? 6.854 9.973 11.685 1.00 90.62 256 GLY A CA 1
ATOM 1864 C C . GLY A 1 256 ? 5.916 11.025 11.087 1.00 90.62 256 GLY A C 1
ATOM 1865 O O . GLY A 1 256 ? 5.033 10.698 10.294 1.00 90.62 256 GLY A O 1
ATOM 1866 N N . ASN A 1 257 ? 6.149 12.293 11.425 1.00 88.25 257 ASN A N 1
ATOM 1867 C CA . ASN A 1 257 ? 5.351 13.429 10.945 1.00 88.25 257 ASN A CA 1
ATOM 1868 C C . ASN A 1 257 ? 5.685 13.858 9.504 1.00 88.25 257 ASN A C 1
ATOM 1870 O O . ASN A 1 257 ? 5.080 14.794 8.999 1.00 88.25 257 ASN A O 1
ATOM 1874 N N . ASN A 1 258 ? 6.644 13.202 8.840 1.00 92.75 258 ASN A N 1
ATOM 1875 C CA . ASN A 1 258 ? 7.053 13.549 7.474 1.00 92.75 258 ASN A CA 1
ATOM 1876 C C . ASN A 1 258 ? 6.307 12.751 6.395 1.00 92.75 258 ASN A C 1
ATOM 1878 O O . ASN A 1 258 ? 6.734 12.747 5.242 1.00 92.75 258 ASN A O 1
ATOM 1882 N N . VAL A 1 259 ? 5.256 12.014 6.760 1.00 95.00 259 VAL A N 1
ATOM 1883 C CA . VAL A 1 259 ? 4.402 11.321 5.792 1.00 95.00 259 VAL A CA 1
ATOM 1884 C C . VAL A 1 259 ? 3.499 12.351 5.123 1.00 95.00 259 VAL A C 1
ATOM 1886 O O . VAL A 1 259 ? 2.718 13.018 5.796 1.00 95.00 259 VAL A O 1
ATOM 1889 N N . SER A 1 260 ? 3.603 12.467 3.804 1.00 95.56 260 SER A N 1
ATOM 1890 C CA . SER A 1 260 ? 2.739 13.329 3.000 1.00 95.56 260 SER A CA 1
ATOM 1891 C C . SER A 1 260 ? 1.434 12.615 2.681 1.00 95.56 260 SER A C 1
ATOM 1893 O O . SER A 1 260 ? 0.361 13.124 2.996 1.00 95.56 260 SER A O 1
ATOM 1895 N N . GLU A 1 261 ? 1.529 11.415 2.104 1.00 97.44 261 GLU A N 1
ATOM 1896 C CA . GLU A 1 261 ? 0.373 10.668 1.610 1.00 97.44 261 GLU A CA 1
ATOM 1897 C C . GLU A 1 261 ? 0.433 9.196 2.005 1.00 97.44 261 GLU A C 1
ATOM 1899 O O . GLU A 1 261 ? 1.510 8.596 2.104 1.00 97.44 261 GLU A O 1
ATOM 1904 N N . VAL A 1 262 ? -0.748 8.616 2.217 1.00 98.56 262 VAL A N 1
ATOM 1905 C CA . VAL A 1 262 ? -0.925 7.222 2.617 1.00 98.56 262 VAL A CA 1
ATOM 1906 C C . VAL A 1 262 ? -2.056 6.579 1.831 1.00 98.56 262 VAL A C 1
ATOM 1908 O O . VAL A 1 262 ? -3.132 7.158 1.700 1.00 98.56 262 VAL A O 1
ATOM 1911 N N . VAL A 1 263 ? -1.829 5.353 1.365 1.00 98.75 263 VAL A N 1
ATOM 1912 C CA . VAL A 1 263 ? -2.878 4.476 0.835 1.00 98.75 263 VAL A CA 1
ATOM 1913 C C . VAL A 1 263 ? -2.955 3.232 1.704 1.00 98.75 263 VAL A C 1
ATOM 1915 O O . VAL A 1 263 ? -1.950 2.567 1.958 1.00 98.75 263 VAL A O 1
ATOM 1918 N N . VAL A 1 264 ? -4.164 2.914 2.159 1.00 98.75 264 VAL A N 1
ATOM 1919 C CA . VAL A 1 264 ? -4.458 1.712 2.944 1.00 98.75 264 VAL A CA 1
ATOM 1920 C C . VAL A 1 264 ? -5.203 0.730 2.054 1.00 98.75 264 VAL A C 1
ATOM 1922 O O . VAL A 1 264 ? -6.194 1.095 1.418 1.00 98.75 264 VAL A O 1
ATOM 1925 N N . MET A 1 265 ? -4.733 -0.512 2.009 1.00 98.56 265 MET A N 1
ATOM 1926 C CA . MET A 1 265 ? -5.270 -1.561 1.153 1.00 98.56 265 MET A CA 1
ATOM 1927 C C . MET A 1 265 ? -5.677 -2.796 1.941 1.00 98.56 265 MET A C 1
ATOM 1929 O O . MET A 1 265 ? -4.954 -3.258 2.827 1.00 98.56 265 MET A O 1
ATOM 1933 N N . HIS A 1 266 ? -6.818 -3.364 1.552 1.00 97.69 266 HIS A N 1
ATOM 1934 C CA . HIS A 1 266 ? -7.304 -4.650 2.043 1.00 97.69 266 HIS A CA 1
ATOM 1935 C C . HIS A 1 266 ? -7.383 -5.665 0.893 1.00 97.69 266 HIS A C 1
ATOM 1937 O O . HIS A 1 266 ? -7.716 -5.274 -0.234 1.00 97.69 266 HIS A O 1
ATOM 1943 N N . PRO A 1 267 ? -7.136 -6.955 1.170 1.00 95.88 267 PRO A N 1
ATOM 1944 C CA . PRO A 1 267 ? -7.437 -8.025 0.225 1.00 95.88 267 PRO A CA 1
ATOM 1945 C C . PRO A 1 267 ? -8.957 -8.148 0.006 1.00 95.88 267 PRO A C 1
ATOM 1947 O O . PRO A 1 267 ? -9.746 -7.759 0.878 1.00 95.88 267 PRO A O 1
ATOM 1950 N N . GLN A 1 268 ? -9.361 -8.645 -1.164 1.00 87.25 268 GLN A N 1
ATOM 1951 C CA . GLN A 1 268 ? -10.756 -8.880 -1.562 1.00 87.25 268 GLN A CA 1
ATOM 1952 C C . GLN A 1 268 ? -11.105 -10.365 -1.608 1.00 87.25 268 GLN A C 1
ATOM 1954 O O . GLN A 1 268 ? -10.238 -11.170 -2.016 1.00 87.25 268 GLN A O 1
#

Sequence (268 aa):
MSVGSTSSSSGSSSSSRSSSSSSSRGSSESSSSGSGSKISQEKSQAKEKSPAKEKSPAKDKALVKEKALALSRQVAARRADVVREKLTRSGFDTASVAGPRKQFVNNGGTQRNPGLDAINALNLQGGEPHSCVRTTRSNLQRAGLKGLPAGTNADGNNPRGMMVQMLQSGHWKSVNIPESTVQTINSPYGSVQAHVLSGEAYLAAAANGQIPEGSVVFQTKMGWDYGVESKGSDVGIVRNGAIFNYQANRGMSVYGNNVSEVVVMHPQ

pLDDT: mean 72.93, std 26.85, range [29.66, 98.75]

Radius of gyration: 31.96 Å; chains: 1; bounding box: 69×117×73 Å

Organism: NCBI:txid43

Secondary structure (DSSP, 8-state):
--------------------------------------------------------THHHHHHHHHHHHHHHHHHHHHHHHHHHHHHHHS----S---S--------S-----HHHHHHHHS-PPP--TT-HHHHHHHHHHHTT-SS--S--TTSSSHHHHHHHHHHHTTSEEE---TT-EEEEEEETTEEEEEEEEEHHHHHHHHHTT-S-TT-EEEEESS-TTS-S--TTEEEEEEETTEEESSSB-SSS-SSGGG--EEEEEEE-

Foldseek 3Di:
DDDDDDDDDDDDDDDDDDDDDDDDDDDDDDDDDDDDDDDDDDDDDDDDDDDDDDDDPPVVVVVVVVVVVVVVVVVVVVVVVVVVVVVVVPPPPPPDPPDDDPPPPPPDDDPDALLLVLLQPDDQAFDDPPCLLVSQLVSSVVSVAPQFDPAQLQQQQSLLSRVQSSVVSVQKAWDPDPQWDWDWAQTPVGIDTHTKHFPVSQVVCLVVVVADFQKKKWWALPDRPDDRHNPRIGIATDDPQFGQRNHTDPHPDPVPNSTGMMTIMDTD